Protein AF-A0A3A3A6F4-F1 (afdb_monomer_lite)

Secondary structure (DSSP, 8-state):
-TT-GGGGGTS-TT-HHHHHHHT-----S--S-TTTTTSS-TBTTB-HHHHHHHHHHHHHHT--SPP-HHHHHHHHHHHHHHHHHHHHTTT-HHHHHHHHHHHHHHHHH-TT-TT--HHHHHHHHHHHHHHHHHH--GGGSPTTSTHHHHHHHHHT--SHHHHHHHHHHHHHHHHHSTTHHHHHHHHHHHHHTSPP-SHHHHHHHHHHHHHH--

Foldseek 3Di:
DLLDCVCVVVQDPFDVVVLVVLVPPPPPPDDDCPVVPQPDDDALSDDPSLVNLLSLLLVLLQDPDQDDPRSVVVLVSSVVVLVVVCVVCVPPLLSLLSSLLSVLSSLLRPPPDPPDPSLVSNVVSLVVNLVSLQPDPLVPHDAPNSLRSLLSSLLLDPDPVSVCSSLVSLVVSCVVDPDPSVVSNVLSVVSNPPDDDPSVCSNSVSSNCSNNHD

Structure (mmCIF, N/CA/C/O backbone):
data_AF-A0A3A3A6F4-F1
#
_entry.id   AF-A0A3A3A6F4-F1
#
loop_
_atom_site.group_PDB
_atom_site.id
_atom_site.type_symbol
_atom_site.label_atom_id
_atom_site.label_alt_id
_atom_site.label_comp_id
_atom_site.label_asym_id
_atom_site.label_entity_id
_atom_site.label_seq_id
_atom_site.pdbx_PDB_ins_code
_atom_site.Cartn_x
_atom_site.Cartn_y
_atom_site.Cartn_z
_atom_site.occupancy
_atom_site.B_iso_or_equiv
_atom_site.auth_seq_id
_atom_site.auth_comp_id
_atom_site.auth_asym_id
_atom_site.auth_atom_id
_atom_site.pdbx_PDB_model_num
ATOM 1 N N . MET A 1 1 ? 5.647 -13.082 -0.794 1.00 56.38 1 MET A N 1
ATOM 2 C CA . MET A 1 1 ? 5.070 -11.859 -1.427 1.00 56.38 1 MET A CA 1
ATOM 3 C C . MET A 1 1 ? 5.207 -10.729 -0.411 1.00 56.38 1 MET A C 1
ATOM 5 O O . MET A 1 1 ? 5.280 -11.069 0.747 1.00 56.38 1 MET A O 1
ATOM 9 N N . LEU A 1 2 ? 5.278 -9.437 -0.742 1.00 57.66 2 LEU A N 1
ATOM 10 C CA . LEU A 1 2 ? 5.603 -8.388 0.258 1.00 57.66 2 LEU A CA 1
ATOM 11 C C . LEU A 1 2 ? 4.666 -8.319 1.495 1.00 57.66 2 LEU A C 1
ATOM 13 O O . LEU A 1 2 ? 5.057 -7.818 2.540 1.00 57.66 2 LEU A O 1
ATOM 17 N N . PHE A 1 3 ? 3.469 -8.908 1.426 1.00 61.03 3 PHE A N 1
ATOM 18 C CA . PHE A 1 3 ? 2.557 -9.081 2.570 1.00 61.03 3 PHE A CA 1
ATOM 19 C C . PHE A 1 3 ? 2.789 -10.362 3.392 1.00 61.03 3 PHE A C 1
ATOM 21 O O . PHE A 1 3 ? 2.049 -10.624 4.329 1.00 61.03 3 PHE A O 1
ATOM 28 N N . ASP A 1 4 ? 3.790 -11.161 3.035 1.00 68.06 4 ASP A N 1
ATOM 29 C CA . ASP A 1 4 ? 4.164 -12.405 3.701 1.00 68.06 4 ASP A CA 1
ATOM 30 C C . ASP A 1 4 ? 4.919 -12.093 5.004 1.00 68.06 4 ASP A C 1
ATOM 32 O O . ASP A 1 4 ? 5.958 -11.425 4.945 1.00 68.06 4 ASP A O 1
ATOM 36 N N . PRO A 1 5 ? 4.433 -12.568 6.164 1.00 67.00 5 PRO A N 1
ATOM 37 C CA . PRO A 1 5 ? 5.084 -12.345 7.454 1.00 67.00 5 PRO A CA 1
ATOM 38 C C . PRO A 1 5 ? 6.528 -12.860 7.526 1.00 67.00 5 PRO A C 1
ATOM 40 O O . PRO A 1 5 ? 7.312 -12.366 8.328 1.00 67.00 5 PRO A O 1
ATOM 43 N N . SER A 1 6 ? 6.931 -13.810 6.672 1.00 64.00 6 SER A N 1
ATOM 44 C CA . SER A 1 6 ? 8.325 -14.286 6.623 1.00 64.00 6 SER A CA 1
ATOM 45 C C . SER A 1 6 ? 9.339 -13.192 6.260 1.00 64.00 6 SER A C 1
ATOM 47 O O . SER A 1 6 ? 10.516 -13.310 6.598 1.00 64.00 6 SER A O 1
ATOM 49 N N . LEU A 1 7 ? 8.896 -12.101 5.624 1.00 61.16 7 LEU A N 1
ATOM 50 C CA . LEU A 1 7 ? 9.743 -10.946 5.318 1.00 61.16 7 LEU A CA 1
ATOM 51 C C . LEU A 1 7 ? 10.027 -10.068 6.544 1.00 61.16 7 LEU A C 1
ATOM 53 O O . LEU A 1 7 ? 10.949 -9.257 6.497 1.00 61.16 7 LEU A O 1
ATOM 57 N N . ASP A 1 8 ? 9.321 -10.269 7.660 1.00 63.28 8 ASP A N 1
ATOM 58 C CA . ASP A 1 8 ? 9.526 -9.492 8.891 1.00 63.28 8 ASP A CA 1
ATOM 59 C C . ASP A 1 8 ? 10.871 -9.774 9.556 1.00 63.28 8 ASP A C 1
ATOM 61 O O . ASP A 1 8 ? 11.331 -8.973 10.372 1.00 63.28 8 ASP A O 1
ATOM 65 N N . VAL A 1 9 ? 11.513 -10.881 9.173 1.00 60.12 9 VAL A N 1
ATOM 66 C CA . VAL A 1 9 ? 12.876 -11.251 9.570 1.00 60.12 9 VAL A CA 1
ATOM 67 C C . VAL A 1 9 ? 13.912 -10.296 8.964 1.00 60.12 9 VAL A C 1
ATOM 69 O O . VAL A 1 9 ? 14.969 -10.093 9.554 1.00 60.12 9 VAL A O 1
ATOM 72 N N . LEU A 1 10 ? 13.612 -9.680 7.812 1.00 53.03 10 LEU A N 1
ATOM 73 C CA . LEU A 1 10 ? 14.503 -8.715 7.151 1.00 53.03 10 LEU A CA 1
ATOM 74 C C . LEU A 1 10 ? 14.508 -7.354 7.863 1.00 53.03 10 LEU A C 1
ATOM 76 O O . LEU A 1 10 ? 15.515 -6.651 7.854 1.00 53.03 10 LEU A O 1
ATOM 80 N N . SER A 1 11 ? 13.393 -7.008 8.507 1.00 54.97 11 SER A N 1
ATOM 81 C CA . SER A 1 11 ? 13.233 -5.830 9.363 1.00 54.97 11 SER A CA 1
ATOM 82 C C . SER A 1 11 ? 13.536 -6.190 10.820 1.00 54.97 11 SER A C 1
ATOM 84 O O . SER A 1 11 ? 12.653 -6.636 11.563 1.00 54.97 11 SER A O 1
ATOM 86 N N . GLY A 1 12 ? 14.790 -6.030 11.244 1.00 51.38 12 GLY A N 1
ATOM 87 C CA . GLY A 1 12 ? 15.182 -6.222 12.642 1.00 51.38 12 GLY A CA 1
ATOM 88 C C . GLY A 1 12 ? 14.274 -5.412 13.573 1.00 51.38 12 GLY A C 1
ATOM 89 O O . GLY A 1 12 ? 14.167 -4.195 13.447 1.00 51.38 12 GLY A O 1
ATOM 90 N N . VAL A 1 13 ? 13.567 -6.109 14.462 1.00 46.69 13 VAL A N 1
ATOM 91 C CA . VAL A 1 13 ? 12.609 -5.536 15.415 1.00 46.69 13 VAL A CA 1
ATOM 92 C C . VAL A 1 13 ? 13.301 -4.441 16.240 1.00 46.69 13 VAL A C 1
ATOM 94 O O . VAL A 1 13 ? 14.187 -4.741 17.029 1.00 46.69 13 VAL A O 1
ATOM 97 N N . ASN A 1 14 ? 12.838 -3.197 16.095 1.00 49.62 14 ASN A N 1
ATOM 98 C CA . ASN A 1 14 ? 13.015 -2.103 17.058 1.00 49.62 14 ASN A CA 1
ATOM 99 C C . ASN A 1 14 ? 14.408 -1.486 17.237 1.00 49.62 14 ASN A C 1
ATOM 101 O O . ASN A 1 14 ? 14.780 -1.165 18.361 1.00 49.62 14 ASN A O 1
ATOM 105 N N . ASP A 1 15 ? 15.117 -1.170 16.158 1.00 55.69 15 ASP A N 1
ATOM 106 C CA . ASP A 1 15 ? 16.213 -0.203 16.262 1.00 55.69 15 ASP A CA 1
ATOM 107 C C . ASP A 1 15 ? 15.897 1.039 15.435 1.00 55.69 15 ASP A C 1
ATOM 109 O O . ASP A 1 15 ? 16.109 1.086 14.225 1.00 55.69 15 ASP A O 1
ATOM 113 N N . LEU A 1 16 ? 15.443 2.097 16.112 1.00 54.47 16 LEU A N 1
ATOM 114 C CA . LEU A 1 16 ? 15.381 3.452 15.550 1.00 54.47 16 LEU A CA 1
ATOM 115 C C . LEU A 1 16 ? 16.735 3.862 14.932 1.00 54.47 16 LEU A C 1
ATOM 117 O O . LEU A 1 16 ? 16.770 4.645 13.991 1.00 54.47 16 LEU A O 1
ATOM 121 N N . ALA A 1 17 ? 17.835 3.278 15.423 1.00 53.47 17 ALA A N 1
ATOM 122 C CA . ALA A 1 17 ? 19.183 3.400 14.875 1.00 53.47 17 ALA A CA 1
ATOM 123 C C . ALA A 1 17 ? 19.358 2.779 13.472 1.00 53.47 17 ALA A C 1
ATOM 125 O O . ALA A 1 17 ? 20.188 3.243 12.692 1.00 53.47 17 ALA A O 1
ATOM 126 N N . ASN A 1 18 ? 18.593 1.739 13.131 1.00 57.12 18 ASN A N 1
ATOM 127 C CA . ASN A 1 18 ? 18.568 1.166 11.784 1.00 57.12 18 ASN A CA 1
ATOM 128 C C . ASN A 1 18 ? 17.691 2.008 10.852 1.00 57.12 18 ASN A C 1
ATOM 130 O O . ASN A 1 18 ? 18.080 2.254 9.716 1.00 57.12 18 ASN A O 1
ATOM 134 N N . LEU A 1 19 ? 16.580 2.543 11.364 1.00 57.94 19 LEU A N 1
ATOM 135 C CA . LEU A 1 19 ? 15.725 3.472 10.626 1.00 57.94 19 LEU A CA 1
ATOM 136 C C . LEU A 1 19 ? 16.448 4.775 10.281 1.00 57.94 19 LEU A C 1
ATOM 138 O O . LEU A 1 19 ? 16.375 5.218 9.143 1.00 57.94 19 LEU A O 1
ATOM 142 N N . THR A 1 20 ? 17.202 5.370 11.210 1.00 57.22 20 THR A N 1
ATOM 143 C CA . THR A 1 20 ? 17.986 6.582 10.917 1.00 57.22 20 THR A CA 1
ATOM 144 C C . THR A 1 20 ? 19.022 6.359 9.829 1.00 57.22 20 THR A C 1
ATOM 146 O O . THR A 1 20 ? 19.213 7.250 9.001 1.00 57.22 20 THR A O 1
ATOM 149 N N . ARG A 1 21 ? 19.621 5.163 9.750 1.00 58.91 21 ARG A N 1
ATOM 150 C CA . ARG A 1 21 ? 20.488 4.789 8.624 1.00 58.91 21 ARG A CA 1
ATOM 151 C C . ARG A 1 21 ? 19.741 4.815 7.294 1.00 58.91 21 ARG A C 1
ATOM 153 O O . ARG A 1 21 ? 20.319 5.281 6.327 1.00 58.91 21 ARG A O 1
ATOM 160 N N . TYR A 1 22 ? 18.466 4.418 7.245 1.00 55.97 22 TYR A N 1
ATOM 161 C CA . TYR A 1 22 ? 17.669 4.416 6.005 1.00 55.97 22 TYR A CA 1
ATOM 162 C C . TYR A 1 22 ? 17.381 5.802 5.426 1.00 55.97 22 TYR A C 1
ATOM 164 O O . TYR A 1 22 ? 16.994 5.922 4.269 1.00 55.97 22 TYR A O 1
ATOM 172 N N . PHE A 1 23 ? 17.562 6.843 6.230 1.00 56.22 23 PHE A N 1
ATOM 173 C CA . PHE A 1 23 ? 17.406 8.232 5.816 1.00 56.22 23 PHE A CA 1
ATOM 174 C C . PHE A 1 23 ? 18.724 9.009 5.970 1.00 56.22 23 PHE A C 1
ATOM 176 O O . PHE A 1 23 ? 18.707 10.233 6.054 1.00 56.22 23 PHE A O 1
ATOM 183 N N . SER A 1 24 ? 19.867 8.315 6.051 1.00 54.69 24 SER A N 1
ATOM 184 C CA . SER A 1 24 ? 21.202 8.932 6.145 1.00 54.69 24 SER A CA 1
ATOM 185 C C . SER A 1 24 ? 21.844 9.199 4.781 1.00 54.69 24 SER A C 1
ATOM 187 O O . SER A 1 24 ? 22.787 9.980 4.710 1.00 54.69 24 SER A O 1
ATOM 189 N N . ASP A 1 25 ? 21.339 8.583 3.706 1.00 52.28 25 ASP A N 1
ATOM 190 C CA . ASP A 1 25 ? 21.906 8.704 2.354 1.00 52.28 25 ASP A CA 1
ATOM 191 C C . ASP A 1 25 ? 21.470 9.980 1.616 1.00 52.28 25 ASP A C 1
ATOM 193 O O . ASP A 1 25 ? 21.820 10.137 0.449 1.00 52.28 25 ASP A O 1
ATOM 197 N N . PHE A 1 26 ? 20.730 10.900 2.249 1.00 48.47 26 PHE A N 1
ATOM 198 C CA . PHE A 1 26 ? 20.505 12.223 1.660 1.00 48.47 26 PHE A CA 1
ATOM 199 C C . PHE A 1 26 ? 21.830 12.989 1.721 1.00 48.47 26 PHE A C 1
ATOM 201 O O . PHE A 1 26 ? 22.256 13.366 2.820 1.00 48.47 26 PHE A O 1
ATOM 208 N N . PRO A 1 27 ? 22.519 13.222 0.589 1.00 43.03 27 PRO A N 1
ATOM 209 C CA . PRO A 1 27 ? 23.710 14.046 0.613 1.00 43.03 27 PRO A CA 1
ATOM 210 C C . PRO A 1 27 ? 23.281 15.458 1.035 1.00 43.03 27 PRO A C 1
ATOM 212 O O . PRO A 1 27 ? 22.215 15.914 0.607 1.00 43.03 27 PRO A O 1
ATOM 215 N N . PRO A 1 28 ? 24.074 16.182 1.845 1.00 38.41 28 PRO A N 1
ATOM 216 C CA . PRO A 1 28 ? 23.868 17.619 1.985 1.00 38.41 28 PRO A CA 1
ATOM 217 C C . PRO A 1 28 ? 23.861 18.243 0.582 1.00 38.41 28 PRO A C 1
ATOM 219 O O . PRO A 1 28 ? 24.631 17.807 -0.270 1.00 38.41 28 PRO A O 1
ATOM 222 N N . GLU A 1 29 ? 22.991 19.234 0.355 1.00 42.50 29 GLU A N 1
ATOM 223 C CA . GLU A 1 29 ? 22.605 19.857 -0.934 1.00 42.50 29 GLU A CA 1
ATOM 224 C C . GLU A 1 29 ? 23.745 20.355 -1.852 1.00 42.50 29 GLU A C 1
ATOM 226 O O . GLU A 1 29 ? 23.508 20.950 -2.901 1.00 42.50 29 GLU A O 1
ATOM 231 N N . SER A 1 30 ? 25.002 20.117 -1.507 1.00 46.44 30 SER A N 1
ATOM 232 C CA . SER A 1 30 ? 26.159 20.447 -2.314 1.00 46.44 30 SER A CA 1
ATOM 233 C C . SER A 1 30 ? 26.699 19.245 -3.089 1.00 46.44 30 SER A C 1
ATOM 235 O O . SER A 1 30 ? 27.027 18.205 -2.516 1.00 46.44 30 SER A O 1
ATOM 237 N N . THR A 1 31 ? 27.023 19.530 -4.352 1.00 41.31 31 THR A N 1
ATOM 238 C CA . THR A 1 31 ? 28.037 18.886 -5.210 1.00 41.31 31 THR A CA 1
ATOM 239 C C . THR A 1 31 ? 27.570 17.702 -6.059 1.00 41.31 31 THR A C 1
ATOM 241 O O . THR A 1 31 ? 27.380 16.603 -5.561 1.00 41.31 31 THR A O 1
ATOM 244 N N . GLU A 1 32 ? 27.404 17.968 -7.365 1.00 42.69 32 GLU A N 1
ATOM 245 C CA . GLU A 1 32 ? 27.919 17.296 -8.589 1.00 42.69 32 GLU A CA 1
ATOM 246 C C . GLU A 1 32 ? 28.131 15.760 -8.669 1.00 42.69 32 GLU A C 1
ATOM 248 O O . GLU A 1 32 ? 28.403 15.238 -9.747 1.00 42.69 32 GLU A O 1
ATOM 253 N N . GLN A 1 33 ? 27.932 14.988 -7.605 1.00 41.47 33 GLN A N 1
ATOM 254 C CA . GLN A 1 33 ? 28.122 13.534 -7.529 1.00 41.47 33 GLN A CA 1
ATOM 255 C C . GLN A 1 33 ? 26.808 12.747 -7.635 1.00 41.47 33 GLN A C 1
ATOM 257 O O . GLN A 1 33 ? 26.816 11.516 -7.575 1.00 41.47 33 GLN A O 1
ATOM 262 N N . LYS A 1 34 ? 25.686 13.441 -7.882 1.00 43.12 34 LYS A N 1
ATOM 263 C CA . LYS A 1 34 ? 24.344 12.862 -8.086 1.00 43.12 34 LYS A CA 1
ATOM 264 C C . LYS A 1 34 ? 24.329 11.739 -9.136 1.00 43.12 34 LYS A C 1
ATOM 266 O O . LYS A 1 34 ? 23.556 10.802 -9.003 1.00 43.12 34 LYS A O 1
ATOM 271 N N . TRP A 1 35 ? 25.217 11.792 -10.131 1.00 37.75 35 TRP A N 1
ATOM 272 C CA . TRP A 1 35 ? 25.291 10.813 -11.224 1.00 37.75 35 TRP A CA 1
ATOM 273 C C . TRP A 1 35 ? 26.162 9.581 -10.933 1.00 37.75 35 TRP A C 1
ATOM 275 O O . TRP A 1 35 ? 25.942 8.535 -11.537 1.00 37.75 35 TRP A O 1
ATOM 285 N N . LEU A 1 36 ? 27.128 9.660 -10.009 1.00 34.53 36 LEU A N 1
ATOM 286 C CA . LEU A 1 36 ? 28.019 8.529 -9.699 1.00 34.53 36 LEU A CA 1
ATOM 287 C C . LEU A 1 36 ? 27.376 7.529 -8.720 1.00 34.53 36 LEU A C 1
ATOM 289 O O . LEU A 1 36 ? 27.671 6.337 -8.790 1.00 34.53 36 LEU A O 1
ATOM 293 N N . SER A 1 37 ? 26.444 7.984 -7.875 1.00 42.62 37 SER A N 1
ATOM 294 C CA . SER A 1 37 ? 25.729 7.132 -6.905 1.00 42.62 37 SER A CA 1
ATOM 295 C C . SER A 1 37 ? 24.462 6.452 -7.448 1.00 42.62 37 SER A C 1
ATOM 297 O O . SER A 1 37 ? 23.886 5.620 -6.754 1.00 42.62 37 SER A O 1
ATOM 299 N N . MET A 1 38 ? 24.024 6.748 -8.679 1.00 39.44 38 MET A N 1
ATOM 300 C CA . MET A 1 38 ? 22.801 6.158 -9.261 1.00 39.44 38 MET A CA 1
ATOM 301 C C . MET A 1 38 ? 22.990 4.739 -9.839 1.00 39.44 38 MET A C 1
ATOM 303 O O . MET A 1 38 ? 22.016 4.128 -10.264 1.00 39.44 38 MET A O 1
ATOM 307 N N . SER A 1 39 ? 24.211 4.183 -9.871 1.00 35.97 39 SER A N 1
ATOM 308 C CA . SER A 1 39 ? 24.513 3.006 -10.713 1.00 35.97 39 SER A CA 1
ATOM 309 C C . SER A 1 39 ? 24.471 1.614 -10.056 1.00 35.97 39 SER A C 1
ATOM 311 O O . SER A 1 39 ? 24.824 0.641 -10.718 1.00 35.97 39 SER A O 1
ATOM 313 N N . THR A 1 40 ? 24.038 1.442 -8.802 1.00 41.31 40 THR A N 1
ATOM 314 C CA . THR A 1 40 ? 24.203 0.133 -8.116 1.00 41.31 40 THR A CA 1
ATOM 315 C C . THR A 1 40 ? 22.977 -0.425 -7.398 1.00 41.31 40 THR A C 1
ATOM 317 O O . THR A 1 40 ? 23.123 -1.291 -6.535 1.00 41.31 40 THR A O 1
ATOM 320 N N . GLN A 1 41 ? 21.756 0.001 -7.736 1.00 47.53 41 GLN A N 1
ATOM 321 C CA . GLN A 1 41 ? 20.583 -0.396 -6.949 1.00 47.53 41 GLN A CA 1
ATOM 322 C C . GLN A 1 41 ? 19.532 -1.185 -7.759 1.00 47.53 41 GLN A C 1
ATOM 324 O O . GLN A 1 41 ? 18.894 -0.636 -8.655 1.00 47.53 41 GLN A O 1
ATOM 329 N N . PRO A 1 42 ? 19.338 -2.491 -7.469 1.00 45.25 42 PRO A N 1
ATOM 330 C CA . PRO A 1 42 ? 18.609 -3.414 -8.350 1.00 45.25 42 PRO A CA 1
ATOM 331 C C . PRO A 1 42 ? 17.070 -3.360 -8.245 1.00 45.25 42 PRO A C 1
ATOM 333 O O . PRO A 1 42 ? 16.382 -4.027 -9.022 1.00 45.25 42 PRO A O 1
ATOM 336 N N . VAL A 1 43 ? 16.507 -2.592 -7.306 1.00 48.28 43 VAL A N 1
ATOM 337 C CA . VAL A 1 43 ? 15.055 -2.478 -7.079 1.00 48.28 43 VAL A CA 1
ATOM 338 C C . VAL A 1 43 ? 14.620 -1.049 -7.393 1.00 48.28 43 VAL A C 1
ATOM 340 O O . VAL A 1 43 ? 14.955 -0.150 -6.637 1.00 48.28 43 VAL A O 1
ATOM 343 N N . LEU A 1 44 ? 13.888 -0.832 -8.495 1.00 53.94 44 LEU A N 1
ATOM 344 C CA . LEU A 1 44 ? 13.376 0.489 -8.935 1.00 53.94 44 LEU A CA 1
ATOM 345 C C . LEU A 1 44 ? 14.436 1.593 -9.118 1.00 53.94 44 LEU A C 1
ATOM 347 O O . LEU A 1 44 ? 14.090 2.769 -9.029 1.00 53.94 44 LEU A O 1
ATOM 351 N N . GLU A 1 45 ? 15.717 1.246 -9.291 1.00 55.78 45 GLU A N 1
ATOM 352 C CA . GLU A 1 45 ? 16.808 2.236 -9.188 1.00 55.78 45 GLU A CA 1
ATOM 353 C C . GLU A 1 45 ? 16.699 3.045 -7.871 1.00 55.78 45 GLU A C 1
ATOM 355 O O . GLU A 1 45 ? 16.912 4.260 -7.821 1.00 55.78 45 GLU A O 1
ATOM 360 N N . ALA A 1 46 ? 16.232 2.378 -6.810 1.00 59.53 46 ALA A N 1
ATOM 361 C CA . ALA A 1 46 ? 15.953 2.926 -5.491 1.00 59.53 46 ALA A CA 1
ATOM 362 C C . ALA A 1 46 ? 16.818 2.233 -4.440 1.00 59.53 46 ALA A C 1
ATOM 364 O O . ALA A 1 46 ? 17.170 1.056 -4.573 1.00 59.53 46 ALA A O 1
ATOM 365 N N . SER A 1 47 ? 17.116 2.952 -3.361 1.00 65.12 47 SER A N 1
ATOM 366 C CA . SER A 1 47 ? 18.023 2.458 -2.334 1.00 65.12 47 SER A CA 1
ATOM 367 C C . SER A 1 47 ? 17.521 1.208 -1.649 1.00 65.12 47 SER A C 1
ATOM 369 O O . SER A 1 47 ? 16.326 0.995 -1.464 1.00 65.12 47 SER A O 1
ATOM 371 N N . TYR A 1 48 ? 18.459 0.354 -1.234 1.00 68.56 48 TYR A N 1
ATOM 372 C CA . TYR A 1 48 ? 18.136 -0.765 -0.351 1.00 68.56 48 TYR A CA 1
ATOM 373 C C . TYR A 1 48 ? 17.375 -0.271 0.894 1.00 68.56 48 TYR A C 1
ATOM 375 O O . TYR A 1 48 ? 16.471 -0.937 1.384 1.00 68.56 48 TYR A O 1
ATOM 383 N N . GLN A 1 49 ? 17.665 0.957 1.327 1.00 70.94 49 GLN A N 1
ATOM 384 C CA . GLN A 1 49 ? 16.951 1.675 2.377 1.00 70.94 49 GLN A CA 1
ATOM 385 C C . GLN A 1 49 ? 15.468 1.909 2.043 1.00 70.94 49 GLN A C 1
ATOM 387 O O . GLN A 1 49 ? 14.613 1.682 2.894 1.00 70.94 49 GLN A O 1
ATOM 392 N N . PHE A 1 50 ? 15.140 2.268 0.797 1.00 74.56 50 PHE A N 1
ATOM 393 C CA . PHE A 1 50 ? 13.755 2.371 0.328 1.00 74.56 50 PHE A CA 1
ATOM 394 C C . PHE A 1 50 ? 12.993 1.053 0.488 1.00 74.56 50 PHE A C 1
ATOM 396 O O . PHE A 1 50 ? 11.881 1.026 1.011 1.00 74.56 50 PHE A O 1
ATOM 403 N N . PHE A 1 51 ? 13.616 -0.063 0.099 1.00 75.88 51 PHE A N 1
ATOM 404 C CA . PHE A 1 51 ? 13.025 -1.390 0.272 1.00 75.88 51 PHE A CA 1
ATOM 405 C C . PHE A 1 51 ? 12.788 -1.739 1.751 1.00 75.88 51 PHE A C 1
ATOM 407 O O . PHE A 1 51 ? 11.740 -2.293 2.088 1.00 75.88 51 PHE A O 1
ATOM 414 N N . LEU A 1 52 ? 13.725 -1.392 2.637 1.00 76.56 52 LEU A N 1
ATOM 415 C CA . LEU A 1 52 ? 13.586 -1.641 4.074 1.00 76.56 52 LEU A CA 1
ATOM 416 C C . LEU A 1 52 ? 12.448 -0.826 4.690 1.00 76.56 52 LEU A C 1
ATOM 418 O O . LEU A 1 52 ? 11.677 -1.368 5.475 1.00 76.56 52 LEU A O 1
ATOM 422 N N . VAL A 1 53 ? 12.258 0.422 4.261 1.00 81.38 53 VAL A N 1
ATOM 423 C CA . VAL A 1 53 ? 11.118 1.229 4.715 1.00 81.38 53 VAL A CA 1
ATOM 424 C C . VAL A 1 53 ? 9.789 0.644 4.243 1.00 81.38 53 VAL A C 1
ATOM 426 O O . VAL A 1 53 ? 8.847 0.573 5.028 1.00 81.38 53 VAL A O 1
ATOM 429 N N . VAL A 1 54 ? 9.702 0.14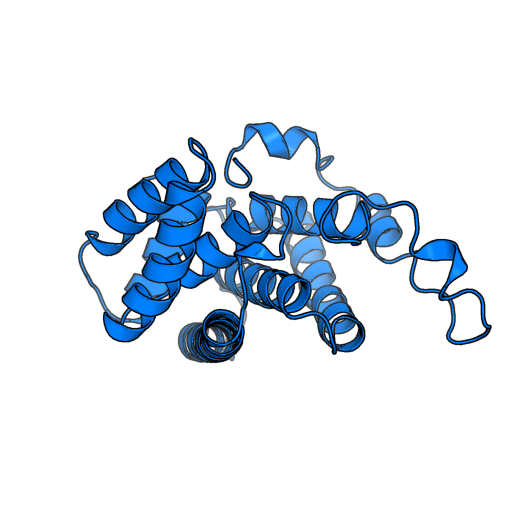9 3.004 1.00 83.81 54 VAL A N 1
ATOM 430 C CA . VAL A 1 54 ? 8.504 -0.570 2.533 1.00 83.81 54 VAL A CA 1
ATOM 431 C C . VAL A 1 54 ? 8.218 -1.793 3.412 1.00 83.81 54 VAL A C 1
ATOM 433 O O . VAL A 1 54 ? 7.059 -2.042 3.760 1.00 83.81 54 VAL A O 1
ATOM 436 N N . ALA A 1 55 ? 9.252 -2.543 3.801 1.00 82.25 55 ALA A N 1
ATOM 437 C CA . ALA A 1 55 ? 9.111 -3.685 4.700 1.00 82.25 55 ALA A CA 1
ATOM 438 C C . ALA A 1 55 ? 8.623 -3.258 6.097 1.00 82.25 55 ALA A C 1
ATOM 440 O O . ALA A 1 55 ? 7.639 -3.817 6.584 1.00 82.25 55 ALA A O 1
ATOM 441 N N . ASP A 1 56 ? 9.227 -2.228 6.696 1.00 83.56 56 ASP A N 1
ATOM 442 C CA . ASP A 1 56 ? 8.855 -1.710 8.020 1.00 83.56 56 ASP A CA 1
ATOM 443 C C . ASP A 1 56 ? 7.427 -1.155 8.054 1.00 83.56 56 ASP A C 1
ATOM 445 O O . ASP A 1 56 ? 6.659 -1.466 8.967 1.00 83.56 56 ASP A O 1
ATOM 449 N N . VAL A 1 57 ? 7.032 -0.388 7.033 1.00 88.62 57 VAL A N 1
ATOM 450 C CA . VAL A 1 57 ? 5.659 0.118 6.892 1.00 88.62 57 VAL A CA 1
ATOM 451 C C . VAL A 1 57 ? 4.677 -1.042 6.764 1.00 88.62 57 VAL A C 1
ATOM 453 O O . VAL A 1 57 ? 3.640 -1.049 7.427 1.00 88.62 57 VAL A O 1
ATOM 456 N N . THR A 1 58 ? 5.002 -2.051 5.949 1.00 88.19 58 THR A N 1
ATOM 457 C CA . THR A 1 58 ? 4.129 -3.220 5.787 1.00 88.19 58 THR A CA 1
ATOM 458 C C . THR A 1 58 ? 3.986 -3.980 7.103 1.00 88.19 58 THR A C 1
ATOM 460 O O . THR A 1 58 ? 2.876 -4.358 7.466 1.00 88.19 58 THR A O 1
ATOM 463 N N . LYS A 1 59 ? 5.083 -4.171 7.842 1.00 86.19 59 LYS A N 1
ATOM 464 C CA . LYS A 1 59 ? 5.095 -4.846 9.143 1.00 86.19 59 LYS A CA 1
ATOM 465 C C . LYS A 1 59 ? 4.258 -4.108 10.181 1.00 86.19 59 LYS A C 1
ATOM 467 O O . LYS A 1 59 ? 3.423 -4.732 10.832 1.00 86.19 59 LYS A O 1
ATOM 472 N N . LEU A 1 60 ? 4.424 -2.790 10.299 1.00 86.81 60 LEU A N 1
ATOM 473 C CA . LEU A 1 60 ? 3.580 -1.964 11.165 1.00 86.81 60 LEU A CA 1
ATOM 474 C C . LEU A 1 60 ? 2.107 -2.062 10.773 1.00 86.81 60 LEU A C 1
ATOM 476 O O . LEU A 1 60 ? 1.253 -2.218 11.641 1.00 86.81 60 LEU A O 1
ATOM 480 N N . ALA A 1 61 ? 1.806 -2.047 9.474 1.00 88.44 61 ALA A N 1
ATOM 481 C CA . ALA A 1 61 ? 0.442 -2.177 8.985 1.00 88.44 61 ALA A CA 1
ATOM 482 C C . ALA A 1 61 ? -0.202 -3.529 9.323 1.00 88.44 61 ALA A C 1
ATOM 484 O O . ALA A 1 61 ? -1.426 -3.599 9.386 1.00 88.44 61 ALA A O 1
ATOM 485 N N . ARG A 1 62 ? 0.563 -4.596 9.597 1.00 87.44 62 ARG A N 1
ATOM 486 C CA . ARG A 1 62 ? 0.003 -5.880 10.068 1.00 87.44 62 ARG A CA 1
ATOM 487 C C . ARG A 1 62 ? -0.397 -5.871 11.542 1.00 87.44 62 ARG A C 1
ATOM 489 O O . ARG A 1 62 ? -1.091 -6.784 11.981 1.00 87.44 62 ARG A O 1
ATOM 496 N N . ILE A 1 63 ? 0.018 -4.872 12.322 1.00 85.56 63 ILE A N 1
ATOM 497 C CA . ILE A 1 63 ? -0.330 -4.806 13.740 1.00 85.56 63 ILE A CA 1
ATOM 498 C C . ILE A 1 63 ? -1.830 -4.499 13.864 1.00 85.56 63 ILE A C 1
ATOM 500 O O . ILE A 1 63 ? -2.302 -3.434 13.471 1.00 85.56 63 ILE A O 1
ATOM 504 N N . ALA A 1 64 ? -2.581 -5.463 14.399 1.00 81.88 64 ALA A N 1
ATOM 505 C CA . ALA A 1 64 ? -4.019 -5.339 14.652 1.00 81.88 64 ALA A CA 1
ATOM 506 C C . ALA A 1 64 ? -4.341 -4.858 16.081 1.00 81.88 64 ALA A C 1
ATOM 508 O O . ALA A 1 64 ? -5.453 -4.412 16.356 1.00 81.88 64 ALA A O 1
ATOM 509 N N . ARG A 1 65 ? -3.372 -4.959 17.002 1.00 83.69 65 ARG A N 1
ATOM 510 C CA . ARG A 1 65 ? -3.490 -4.470 18.385 1.00 83.69 65 ARG A CA 1
ATOM 511 C C . ARG A 1 65 ? -3.108 -2.986 18.487 1.00 83.69 65 ARG A C 1
ATOM 513 O O . ARG A 1 65 ? -2.392 -2.495 17.618 1.00 83.69 65 ARG A O 1
ATOM 520 N N . PRO A 1 66 ? -3.488 -2.286 19.570 1.00 82.25 66 PRO A N 1
ATOM 521 C CA . PRO A 1 66 ? -2.934 -0.969 19.859 1.00 82.25 66 PRO A CA 1
ATOM 522 C C . PRO A 1 66 ? -1.399 -0.987 19.849 1.00 82.25 66 PRO A C 1
ATOM 524 O O . PRO A 1 66 ? -0.771 -1.944 20.331 1.00 82.25 66 PRO A O 1
ATOM 527 N N . LEU A 1 67 ? -0.810 0.064 19.275 1.00 84.00 67 LEU A N 1
ATOM 528 C CA . LEU A 1 67 ? 0.638 0.219 19.208 1.00 84.00 67 LEU A CA 1
ATOM 529 C C . LEU A 1 67 ? 1.228 0.410 20.607 1.00 84.00 67 LEU A C 1
ATOM 531 O O . LEU A 1 67 ? 0.673 1.122 21.443 1.00 84.00 67 LEU A O 1
ATOM 535 N N . ASN A 1 68 ? 2.386 -0.200 20.847 1.00 85.31 68 ASN A N 1
ATOM 536 C CA . ASN A 1 68 ? 3.201 0.124 22.014 1.00 85.31 68 ASN A CA 1
ATOM 537 C C . ASN A 1 68 ? 3.984 1.433 21.787 1.00 85.31 68 ASN A C 1
ATOM 539 O O . ASN A 1 68 ? 3.963 2.028 20.705 1.00 85.31 68 ASN A O 1
ATOM 543 N N . GLU A 1 69 ? 4.693 1.898 22.815 1.00 82.44 69 GLU A N 1
ATOM 544 C CA . GLU A 1 69 ? 5.435 3.159 22.745 1.00 82.44 69 GLU A CA 1
ATOM 545 C C . GLU A 1 69 ? 6.531 3.138 21.664 1.00 82.44 69 GLU A C 1
ATOM 547 O O . GLU A 1 69 ? 6.694 4.112 20.928 1.00 82.44 69 GLU A O 1
ATOM 552 N N . SER A 1 70 ? 7.253 2.021 21.515 1.00 82.56 70 SER A N 1
ATOM 553 C CA . SER A 1 70 ? 8.289 1.897 20.482 1.00 82.56 70 SER A CA 1
ATOM 554 C C . SER A 1 70 ? 7.709 1.919 19.067 1.00 82.56 70 SER A C 1
ATOM 556 O O . SER A 1 70 ? 8.243 2.606 18.203 1.00 82.56 70 SER A O 1
ATOM 558 N N . GLU A 1 71 ? 6.587 1.238 18.836 1.00 85.56 71 GLU A N 1
ATOM 559 C CA . GLU A 1 71 ? 5.890 1.206 17.547 1.00 85.56 71 GLU A CA 1
ATOM 560 C C . GLU A 1 71 ? 5.308 2.578 17.198 1.00 85.56 71 GLU A C 1
ATOM 562 O O . GLU A 1 71 ? 5.419 3.019 16.058 1.00 85.56 71 GLU A O 1
ATOM 567 N N . THR A 1 72 ? 4.765 3.289 18.189 1.00 84.06 72 THR A N 1
ATOM 568 C CA . THR A 1 72 ? 4.277 4.665 18.027 1.00 84.06 72 THR A CA 1
ATOM 569 C C . THR A 1 72 ? 5.407 5.611 17.613 1.00 84.06 72 THR A C 1
ATOM 571 O O . THR A 1 72 ? 5.241 6.415 16.696 1.00 84.06 72 THR A O 1
ATOM 574 N N . ARG A 1 73 ? 6.594 5.498 18.226 1.00 82.94 73 ARG A N 1
ATOM 575 C CA . ARG A 1 73 ? 7.769 6.290 17.815 1.00 82.94 73 ARG A CA 1
ATOM 576 C C . ARG A 1 73 ? 8.187 5.973 16.380 1.00 82.94 73 ARG A C 1
ATOM 578 O O . ARG A 1 73 ? 8.498 6.896 15.628 1.00 82.94 73 ARG A O 1
ATOM 585 N N . THR A 1 74 ? 8.161 4.699 15.990 1.00 83.31 74 THR A N 1
ATOM 586 C CA . THR A 1 74 ? 8.447 4.280 14.612 1.00 83.31 74 THR A CA 1
ATOM 587 C C . THR A 1 74 ? 7.427 4.844 13.627 1.00 83.31 74 THR A C 1
ATOM 589 O O . THR A 1 74 ? 7.826 5.380 12.597 1.00 83.31 74 THR A O 1
ATOM 592 N N . LEU A 1 75 ? 6.132 4.793 13.949 1.00 85.31 75 LEU A N 1
ATOM 593 C CA . LEU A 1 75 ? 5.061 5.376 13.138 1.00 85.31 75 LEU A CA 1
ATOM 594 C C . LEU A 1 75 ? 5.303 6.873 12.892 1.00 85.31 75 LEU A C 1
ATOM 596 O O . LEU A 1 75 ? 5.363 7.295 11.739 1.00 85.31 75 LEU A O 1
ATOM 600 N N . ILE A 1 76 ? 5.529 7.652 13.956 1.00 83.31 76 ILE A N 1
ATOM 601 C CA . ILE A 1 76 ? 5.797 9.099 13.865 1.00 83.31 76 ILE A CA 1
ATOM 602 C C . ILE A 1 76 ? 7.045 9.368 13.014 1.00 83.31 76 ILE A C 1
ATOM 604 O O . ILE A 1 76 ? 7.067 10.277 12.179 1.00 83.31 76 ILE A O 1
ATOM 608 N N . TYR A 1 77 ? 8.099 8.572 13.210 1.00 83.12 77 TYR A N 1
ATOM 609 C CA . TYR A 1 77 ? 9.332 8.703 12.445 1.00 83.12 77 TYR A CA 1
ATOM 610 C C . TYR A 1 77 ? 9.112 8.422 10.952 1.00 83.12 77 TYR A C 1
ATOM 612 O O . TYR A 1 77 ? 9.564 9.199 10.110 1.00 83.12 77 TYR A O 1
ATOM 620 N N . LEU A 1 78 ? 8.389 7.354 10.612 1.00 85.06 78 LEU A N 1
ATOM 621 C CA . LEU A 1 78 ? 8.075 7.002 9.228 1.00 85.06 78 LEU A CA 1
ATOM 622 C C . LEU A 1 78 ? 7.193 8.060 8.566 1.00 85.06 78 LEU A C 1
ATOM 624 O O . LEU A 1 78 ? 7.520 8.506 7.471 1.00 85.06 78 LEU A O 1
ATOM 628 N N . GLN A 1 79 ? 6.141 8.531 9.239 1.00 83.75 79 GLN A N 1
ATOM 629 C CA . GLN A 1 79 ? 5.276 9.597 8.724 1.00 83.75 79 GLN A CA 1
ATOM 630 C C . GLN A 1 79 ? 6.071 10.862 8.386 1.00 83.75 79 GLN A C 1
ATOM 632 O O . GLN A 1 79 ? 5.910 11.426 7.306 1.00 83.75 79 GLN A O 1
ATOM 637 N N . LYS A 1 80 ? 6.982 11.278 9.275 1.00 80.12 80 LYS A N 1
ATOM 638 C CA . LYS A 1 80 ? 7.809 12.471 9.063 1.00 80.12 80 LYS A CA 1
ATOM 639 C C . LYS A 1 80 ? 8.775 12.324 7.885 1.00 80.12 80 LYS A C 1
ATOM 641 O O . LYS A 1 80 ? 8.996 13.292 7.163 1.00 80.12 80 LYS A O 1
ATOM 646 N N . ASN A 1 81 ? 9.390 11.155 7.714 1.00 78.12 81 ASN A N 1
ATOM 647 C CA . ASN A 1 81 ? 10.437 10.974 6.707 1.00 78.12 81 ASN A CA 1
ATOM 648 C C . ASN A 1 81 ? 9.904 10.521 5.340 1.00 78.12 81 ASN A C 1
ATOM 650 O O . ASN A 1 81 ? 10.516 10.853 4.331 1.00 78.12 81 ASN A O 1
ATOM 654 N N . ILE A 1 82 ? 8.746 9.855 5.269 1.00 82.50 82 ILE A N 1
ATOM 655 C CA . ILE A 1 82 ? 8.092 9.535 3.988 1.00 82.50 82 ILE A CA 1
ATOM 656 C C . ILE A 1 82 ? 7.703 10.816 3.238 1.00 82.50 82 ILE A C 1
ATOM 658 O O . ILE A 1 82 ? 7.843 10.860 2.019 1.00 82.50 82 ILE A O 1
ATOM 662 N N . LEU A 1 83 ? 7.299 11.877 3.949 1.00 73.31 83 LEU A N 1
ATOM 663 C CA . LEU A 1 83 ? 7.032 13.187 3.338 1.00 73.31 83 LEU A CA 1
ATOM 664 C C . LEU A 1 83 ? 8.273 13.778 2.648 1.00 73.31 83 LEU A C 1
ATOM 666 O O . LEU A 1 83 ? 8.149 14.392 1.598 1.00 73.31 83 LEU A O 1
ATOM 670 N N . ARG A 1 84 ? 9.479 13.533 3.177 1.00 71.69 84 ARG A N 1
ATOM 671 C CA . ARG A 1 84 ? 10.731 13.972 2.532 1.00 71.69 84 ARG A CA 1
ATOM 672 C C . ARG A 1 84 ? 11.001 13.222 1.227 1.00 71.69 84 ARG A C 1
ATOM 674 O O . ARG A 1 84 ? 11.543 13.788 0.288 1.00 71.69 84 ARG A O 1
ATOM 681 N N . TRP A 1 85 ? 10.598 11.954 1.140 1.00 69.25 85 TRP A N 1
ATOM 682 C CA . TRP A 1 85 ? 10.676 11.205 -0.117 1.00 69.25 85 TRP A CA 1
ATOM 683 C C . TRP A 1 85 ? 9.650 11.659 -1.149 1.00 69.25 85 TRP A C 1
ATOM 685 O O . TRP A 1 85 ? 9.901 11.499 -2.337 1.00 69.25 85 TRP A O 1
ATOM 695 N N . GLU A 1 86 ? 8.522 12.240 -0.749 1.00 70.31 86 GLU A N 1
ATOM 696 C CA . GLU A 1 86 ? 7.568 12.835 -1.693 1.00 70.31 86 GLU A CA 1
ATOM 697 C C . GLU A 1 86 ? 8.215 13.980 -2.492 1.00 70.31 86 GLU A C 1
ATOM 699 O O . GLU A 1 86 ? 8.043 14.060 -3.707 1.00 70.31 86 GLU A O 1
ATOM 704 N N . GLU A 1 87 ? 9.041 14.796 -1.833 1.00 68.06 87 GLU A N 1
ATOM 705 C CA . GLU A 1 87 ? 9.791 15.897 -2.452 1.00 68.06 87 GLU A CA 1
ATOM 706 C C . GLU A 1 87 ? 10.898 15.379 -3.393 1.00 68.06 87 GLU A C 1
ATOM 708 O O . GLU A 1 87 ? 11.021 15.844 -4.527 1.00 68.06 87 GLU A O 1
ATOM 713 N N . ASP A 1 88 ? 11.636 14.345 -2.977 1.00 65.06 88 ASP A N 1
ATOM 714 C CA . ASP A 1 88 ? 12.739 13.760 -3.756 1.00 65.06 88 ASP A CA 1
ATOM 715 C C . ASP A 1 88 ? 12.290 12.858 -4.919 1.00 65.06 88 ASP A C 1
ATOM 717 O O . ASP A 1 88 ? 13.020 12.674 -5.897 1.00 65.06 88 ASP A O 1
ATOM 721 N N . THR A 1 89 ? 11.089 12.279 -4.839 1.00 63.47 89 THR A N 1
ATOM 722 C CA . THR A 1 89 ? 10.528 11.399 -5.883 1.00 63.47 89 THR A CA 1
ATOM 723 C C . THR A 1 89 ? 9.772 12.159 -6.971 1.00 63.47 89 THR A C 1
ATOM 725 O O . THR A 1 89 ? 9.198 11.529 -7.865 1.00 63.47 89 THR A O 1
ATOM 728 N N . CYS A 1 90 ? 9.807 13.498 -6.937 1.00 59.50 90 CYS A N 1
ATOM 729 C CA . CYS A 1 90 ? 9.211 14.402 -7.918 1.00 59.50 90 CYS A CA 1
ATOM 730 C C . CYS A 1 90 ? 9.847 14.200 -9.311 1.00 59.50 90 CYS A C 1
ATOM 732 O O . CYS A 1 90 ? 10.773 14.896 -9.719 1.00 59.50 90 CYS A O 1
ATOM 734 N N . GLY A 1 91 ? 9.392 13.170 -10.029 1.00 66.50 91 GLY A N 1
ATOM 735 C CA . GLY A 1 91 ? 9.911 12.776 -11.341 1.00 66.50 91 GLY A CA 1
ATOM 736 C C . GLY A 1 91 ? 9.850 11.275 -11.640 1.00 66.50 91 GLY A C 1
ATOM 737 O O . GLY A 1 91 ? 9.917 10.908 -12.810 1.00 66.50 91 GLY A O 1
ATOM 738 N N . ASP A 1 92 ? 9.674 10.411 -10.630 1.00 79.44 92 ASP A N 1
ATOM 739 C CA . ASP A 1 92 ? 9.541 8.958 -10.811 1.00 79.44 92 ASP A CA 1
ATOM 740 C C . ASP A 1 92 ? 8.129 8.478 -10.415 1.00 79.44 92 ASP A C 1
ATOM 742 O O . ASP A 1 92 ? 7.826 8.309 -9.227 1.00 79.44 92 ASP A O 1
ATOM 746 N N . PRO A 1 93 ? 7.254 8.214 -11.405 1.00 83.56 93 PRO A N 1
ATOM 747 C CA . PRO A 1 93 ? 5.902 7.710 -11.174 1.00 83.56 93 PRO A CA 1
ATOM 748 C C . PRO A 1 93 ? 5.851 6.412 -10.356 1.00 83.56 93 PRO A C 1
ATOM 750 O O . PRO A 1 93 ? 4.929 6.209 -9.568 1.00 83.56 93 PRO A O 1
ATOM 753 N N . GLY A 1 94 ? 6.831 5.520 -10.526 1.00 82.75 94 GLY A N 1
ATOM 754 C CA . GLY A 1 94 ? 6.891 4.254 -9.805 1.00 82.75 94 GLY A CA 1
ATOM 755 C C . GLY A 1 94 ? 7.190 4.466 -8.325 1.00 82.75 94 GLY A C 1
ATOM 756 O O . GLY A 1 94 ? 6.474 3.931 -7.479 1.00 82.75 94 GLY A O 1
ATOM 757 N N . LYS A 1 95 ? 8.197 5.284 -8.002 1.00 81.00 95 LYS A N 1
ATOM 758 C CA . LYS A 1 95 ? 8.542 5.614 -6.607 1.00 81.00 95 LYS A CA 1
ATOM 759 C C . LYS A 1 95 ? 7.408 6.364 -5.909 1.00 81.00 95 LYS A C 1
ATOM 761 O O . LYS A 1 95 ? 7.085 6.034 -4.768 1.00 81.00 95 LYS A O 1
ATOM 766 N N . MET A 1 96 ? 6.739 7.282 -6.608 1.00 87.00 96 MET A N 1
ATOM 767 C CA . MET A 1 96 ? 5.581 7.993 -6.063 1.00 87.00 96 MET A CA 1
ATOM 768 C C . MET A 1 96 ? 4.439 7.035 -5.682 1.00 87.00 96 MET A C 1
ATOM 770 O O . MET A 1 96 ? 3.871 7.154 -4.601 1.00 87.00 96 MET A O 1
ATOM 774 N N . LEU A 1 97 ? 4.145 6.013 -6.497 1.00 90.38 97 LEU A N 1
ATOM 775 C CA . LEU A 1 97 ? 3.128 5.008 -6.148 1.00 90.38 97 LEU A CA 1
ATOM 776 C C . LEU A 1 97 ? 3.445 4.259 -4.850 1.00 90.38 97 LEU A C 1
ATOM 778 O O . LEU A 1 97 ? 2.540 3.951 -4.076 1.00 90.38 97 LEU A O 1
ATOM 782 N N . TYR A 1 98 ? 4.721 3.979 -4.592 1.00 88.69 98 TYR A N 1
ATOM 783 C CA . TYR A 1 98 ? 5.148 3.390 -3.327 1.00 88.69 98 TYR A CA 1
ATOM 784 C C . TYR A 1 98 ? 4.985 4.354 -2.154 1.00 88.69 98 TYR A C 1
ATOM 786 O O . TYR A 1 98 ? 4.513 3.929 -1.103 1.00 88.69 98 TYR A O 1
ATOM 794 N N . VAL A 1 99 ? 5.332 5.632 -2.324 1.00 89.44 99 VAL A N 1
ATOM 795 C CA . VAL A 1 99 ? 5.118 6.669 -1.301 1.00 89.44 99 VAL A CA 1
ATOM 796 C C . VAL A 1 99 ? 3.636 6.759 -0.934 1.00 89.44 99 VAL A C 1
ATOM 798 O O . VAL A 1 99 ? 3.290 6.657 0.244 1.00 89.44 99 VAL A O 1
ATOM 801 N N . LEU A 1 100 ? 2.751 6.842 -1.930 1.00 92.69 100 LEU A N 1
ATOM 802 C CA . LEU A 1 100 ? 1.300 6.873 -1.722 1.00 92.69 100 LEU A CA 1
ATOM 803 C C . LEU A 1 100 ? 0.800 5.614 -1.001 1.00 92.69 100 LEU A C 1
ATOM 805 O O . LEU A 1 100 ? 0.062 5.711 -0.022 1.00 92.69 100 LEU A O 1
ATOM 809 N N . ALA A 1 101 ? 1.246 4.433 -1.433 1.00 93.44 101 ALA A N 1
ATOM 810 C CA . ALA A 1 101 ? 0.883 3.170 -0.799 1.00 93.44 101 ALA A CA 1
ATOM 811 C C . ALA A 1 101 ? 1.376 3.074 0.656 1.00 93.44 101 ALA A C 1
ATOM 813 O O . ALA A 1 101 ? 0.630 2.625 1.526 1.00 93.44 101 ALA A O 1
ATOM 814 N N . MET A 1 102 ? 2.591 3.543 0.960 1.00 91.62 102 MET A N 1
ATOM 815 C CA . MET A 1 102 ? 3.088 3.599 2.336 1.00 91.62 102 MET A CA 1
ATOM 816 C C . MET A 1 102 ? 2.229 4.521 3.204 1.00 91.62 102 MET A C 1
ATOM 818 O O . MET A 1 102 ? 1.834 4.124 4.298 1.00 91.62 102 MET A O 1
ATOM 822 N N . ARG A 1 103 ? 1.872 5.712 2.708 1.00 91.81 103 ARG A N 1
ATOM 823 C CA . ARG A 1 103 ? 0.981 6.639 3.425 1.00 91.81 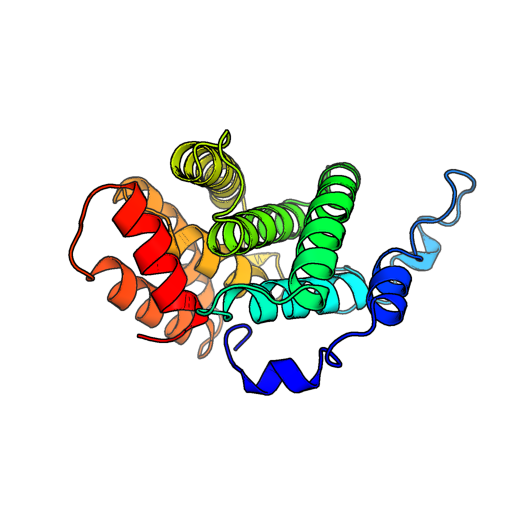103 ARG A CA 1
ATOM 824 C C . ARG A 1 103 ? -0.380 6.004 3.718 1.00 91.81 103 ARG A C 1
ATOM 826 O O . ARG A 1 103 ? -0.830 6.055 4.858 1.00 91.81 103 ARG A O 1
ATOM 833 N N . ILE A 1 104 ? -0.988 5.335 2.735 1.00 92.88 104 ILE A N 1
ATOM 834 C CA . ILE A 1 104 ? -2.258 4.607 2.907 1.00 92.88 104 ILE A CA 1
ATOM 835 C C . ILE A 1 104 ? -2.146 3.533 3.996 1.00 92.88 104 ILE A C 1
ATOM 837 O O . ILE A 1 104 ? -3.027 3.412 4.845 1.00 92.88 104 ILE A O 1
ATOM 841 N N . LEU A 1 105 ? -1.059 2.759 4.006 1.00 91.69 105 LEU A N 1
ATOM 842 C CA . LEU A 1 105 ? -0.849 1.731 5.024 1.00 91.69 105 LEU A CA 1
ATOM 843 C C . LEU A 1 105 ? -0.655 2.314 6.425 1.00 91.69 105 LEU A C 1
ATOM 845 O O . LEU A 1 105 ? -1.154 1.738 7.387 1.00 91.69 105 LEU A O 1
ATOM 849 N N . LEU A 1 106 ? 0.023 3.454 6.559 1.00 89.81 106 LEU A N 1
ATOM 850 C CA . LEU A 1 106 ? 0.189 4.110 7.858 1.00 89.81 106 LEU A CA 1
ATOM 851 C C . LEU A 1 106 ? -1.130 4.686 8.389 1.00 89.81 106 LEU A C 1
ATOM 853 O O . LEU A 1 106 ? -1.359 4.628 9.593 1.00 89.81 106 LEU A O 1
ATOM 857 N N . LEU A 1 107 ? -2.035 5.138 7.513 1.00 88.94 107 LEU A N 1
ATOM 858 C CA . LEU A 1 107 ? -3.383 5.573 7.904 1.00 88.94 107 LEU A CA 1
ATOM 859 C C . LEU A 1 107 ? -4.232 4.442 8.509 1.00 88.94 107 LEU A C 1
ATOM 861 O O . LEU A 1 107 ? -5.097 4.710 9.335 1.00 88.94 107 LEU A O 1
ATOM 865 N N . LYS A 1 108 ? -3.978 3.172 8.153 1.00 87.69 108 LYS A N 1
ATOM 866 C CA . LYS A 1 108 ? -4.613 2.019 8.826 1.00 87.69 108 LYS A CA 1
ATOM 867 C C . LYS A 1 108 ? -4.235 1.957 10.309 1.00 87.69 108 LYS A C 1
ATOM 869 O O . LYS A 1 108 ? -5.036 1.521 11.133 1.00 87.69 108 LYS A O 1
ATOM 874 N N . VAL A 1 109 ? -2.985 2.296 10.616 1.00 82.44 109 VAL A N 1
ATOM 875 C CA . VAL A 1 109 ? -2.386 2.132 11.945 1.00 82.44 109 VAL A CA 1
ATOM 876 C C . VAL A 1 109 ? -2.653 3.357 12.819 1.00 82.44 109 VAL A C 1
ATOM 878 O O . VAL A 1 109 ? -2.852 3.227 14.026 1.00 82.44 109 VAL A O 1
ATOM 881 N N . ASP A 1 110 ? -2.684 4.539 12.210 1.00 70.94 110 ASP A N 1
ATOM 882 C CA . ASP A 1 110 ? -2.855 5.815 12.893 1.00 70.94 110 ASP A CA 1
ATOM 883 C C . ASP A 1 110 ? -4.332 6.161 13.146 1.00 70.94 110 ASP A C 1
ATOM 885 O O . ASP A 1 110 ? -4.901 7.078 12.560 1.00 70.94 110 ASP A O 1
ATOM 889 N N . LEU A 1 111 ? -4.971 5.405 14.042 1.00 60.84 111 LEU A N 1
ATOM 890 C CA . LEU A 1 111 ? -6.342 5.677 14.500 1.00 60.84 111 LEU A CA 1
ATOM 891 C C . LEU A 1 111 ? -6.405 6.744 15.612 1.00 60.84 111 LEU A C 1
ATOM 893 O O . LEU A 1 111 ? -7.469 6.974 16.183 1.00 60.84 111 LEU A O 1
ATOM 897 N N . ALA A 1 112 ? -5.272 7.361 15.969 1.00 52.06 112 ALA A N 1
ATOM 898 C CA . ALA A 1 112 ? -5.151 8.237 17.134 1.00 52.06 112 ALA A CA 1
ATOM 899 C C . ALA A 1 112 ? -5.164 9.737 16.798 1.00 52.06 112 ALA A C 1
ATOM 901 O O . ALA A 1 112 ? -5.101 10.548 17.721 1.00 52.06 112 ALA A O 1
ATOM 902 N N . LEU A 1 113 ? -5.257 10.128 15.521 1.00 52.97 113 LEU A N 1
ATOM 903 C CA . LEU A 1 113 ? -5.379 11.532 15.123 1.00 52.97 113 LEU A CA 1
ATOM 904 C C . LEU A 1 113 ? -6.850 11.988 15.175 1.00 52.97 113 LEU A C 1
ATOM 906 O O . LEU A 1 113 ? -7.619 11.658 14.277 1.00 52.97 113 LEU A O 1
ATOM 910 N N . PRO A 1 114 ? -7.257 12.811 16.159 1.00 51.41 114 PRO A N 1
ATOM 911 C CA . PRO A 1 114 ? -8.650 13.245 16.312 1.00 51.41 114 PRO A CA 1
ATOM 912 C C . PRO A 1 114 ? -9.152 14.192 15.205 1.00 51.41 114 PRO A C 1
ATOM 914 O O . PRO A 1 114 ? -10.335 14.510 15.182 1.00 51.41 114 PRO A O 1
ATOM 917 N N . ASN A 1 115 ? -8.277 14.651 14.299 1.00 51.50 115 ASN A N 1
ATOM 918 C CA . ASN A 1 115 ? -8.562 15.736 13.348 1.00 51.50 115 ASN A CA 1
ATOM 919 C C . ASN A 1 115 ? -8.358 15.373 11.866 1.00 51.50 115 ASN A C 1
ATOM 921 O O . ASN A 1 115 ? -8.536 16.241 11.014 1.00 51.50 115 ASN A O 1
ATOM 925 N N . VAL A 1 116 ? -7.960 14.141 11.534 1.00 62.56 116 VAL A N 1
ATOM 926 C CA . VAL A 1 116 ? -7.797 13.719 10.133 1.00 62.56 116 VAL A CA 1
ATOM 927 C C . VAL A 1 116 ? -8.959 12.812 9.771 1.00 62.56 116 VAL A C 1
ATOM 929 O O . VAL A 1 116 ? -9.107 11.739 10.350 1.00 62.56 116 VAL A O 1
ATOM 932 N N . ASN A 1 117 ? -9.771 13.225 8.796 1.00 78.81 117 ASN A N 1
ATOM 933 C CA . ASN A 1 117 ? -10.724 12.314 8.183 1.00 78.81 117 ASN A CA 1
ATOM 934 C C . ASN A 1 117 ? -9.930 11.296 7.348 1.00 78.81 117 ASN A C 1
ATOM 936 O O . ASN A 1 117 ? -9.564 11.556 6.200 1.00 78.81 117 ASN A O 1
ATOM 940 N N . VAL A 1 118 ? -9.605 10.157 7.967 1.00 83.19 118 VAL A N 1
ATOM 941 C CA . VAL A 1 118 ? -8.794 9.075 7.386 1.00 83.19 118 VAL A CA 1
ATOM 942 C C . VAL A 1 118 ? -9.324 8.673 6.011 1.00 83.19 118 VAL A C 1
ATOM 944 O O . VAL A 1 118 ? -8.541 8.454 5.088 1.00 83.19 118 VAL A O 1
ATOM 947 N N . THR A 1 119 ? -10.646 8.649 5.849 1.00 84.75 119 THR A N 1
ATOM 948 C CA . THR A 1 119 ? -11.320 8.300 4.596 1.00 84.75 119 THR A CA 1
ATOM 949 C C . THR A 1 119 ? -11.073 9.326 3.495 1.00 84.75 119 THR A C 1
ATOM 951 O O . THR A 1 119 ? -10.759 8.949 2.366 1.00 84.75 119 THR A O 1
ATOM 954 N N . GLU A 1 120 ? -11.174 10.621 3.805 1.00 87.56 120 GLU A N 1
ATOM 955 C CA . GLU A 1 120 ? -10.884 11.689 2.839 1.00 87.56 120 GLU A CA 1
ATOM 956 C C . GLU A 1 120 ? -9.419 11.659 2.406 1.00 87.56 120 GLU A C 1
ATOM 958 O O . GLU A 1 120 ? -9.124 11.761 1.215 1.00 87.56 120 GLU A O 1
ATOM 963 N N . GLU A 1 121 ? -8.500 11.453 3.350 1.00 89.56 121 GLU A N 1
ATOM 964 C CA . GLU A 1 121 ? -7.073 11.374 3.049 1.00 89.56 121 GLU A CA 1
ATOM 965 C C . GLU A 1 121 ? -6.742 10.122 2.220 1.00 89.56 121 GLU A C 1
ATOM 967 O O . GLU A 1 121 ? -6.030 10.220 1.218 1.00 89.56 121 GLU A O 1
ATOM 972 N N . MET A 1 122 ? -7.309 8.956 2.555 1.00 91.00 122 MET A N 1
ATOM 973 C CA . MET A 1 122 ? -7.180 7.744 1.736 1.00 91.00 122 MET A CA 1
ATOM 974 C C . MET A 1 122 ? -7.721 7.960 0.324 1.00 91.00 122 MET A C 1
ATOM 976 O O . MET A 1 122 ? -7.079 7.558 -0.645 1.00 91.00 122 MET A O 1
ATOM 980 N N . GLN A 1 123 ? -8.869 8.626 0.185 1.00 91.56 123 GLN A N 1
ATOM 981 C CA . GLN A 1 123 ? -9.460 8.910 -1.117 1.00 91.56 123 GLN A CA 1
ATOM 982 C C . GLN A 1 123 ? -8.620 9.906 -1.929 1.00 91.56 123 GLN A C 1
ATOM 984 O O . GLN A 1 123 ? -8.454 9.727 -3.137 1.00 91.56 123 GLN A O 1
ATOM 989 N N . ARG A 1 124 ? -8.048 10.926 -1.280 1.00 93.56 124 ARG A N 1
ATOM 990 C CA . ARG A 1 124 ? -7.129 11.880 -1.911 1.00 93.56 124 ARG A CA 1
ATOM 991 C C . ARG A 1 124 ? -5.881 11.171 -2.438 1.00 93.56 124 ARG A C 1
ATOM 993 O O . ARG A 1 124 ? -5.516 11.360 -3.598 1.00 93.56 124 ARG A O 1
ATOM 1000 N N . LEU A 1 125 ? -5.257 10.329 -1.612 1.00 93.69 125 LEU A N 1
ATOM 1001 C CA . LEU A 1 125 ? -4.085 9.530 -1.988 1.00 93.69 125 LEU A CA 1
ATOM 1002 C C . LEU A 1 125 ? -4.412 8.522 -3.096 1.00 93.69 125 LEU A C 1
ATOM 1004 O O . LEU A 1 125 ? -3.611 8.334 -4.012 1.00 93.69 125 LEU A O 1
ATOM 1008 N N . LEU A 1 126 ? -5.599 7.909 -3.047 1.00 94.75 126 LEU A N 1
ATOM 1009 C CA . LEU A 1 126 ? -6.077 7.010 -4.092 1.00 94.75 126 LEU A CA 1
ATOM 1010 C C . LEU A 1 126 ? -6.186 7.730 -5.435 1.00 94.75 126 LEU A C 1
ATOM 1012 O O . LEU A 1 126 ? -5.654 7.225 -6.418 1.00 94.75 126 LEU A O 1
ATOM 1016 N N . GLN A 1 127 ? -6.831 8.899 -5.488 1.00 95.25 127 GLN A N 1
ATOM 1017 C CA . GLN A 1 127 ? -6.984 9.629 -6.750 1.00 95.25 127 GLN A CA 1
ATOM 1018 C C . GLN A 1 127 ? -5.634 10.030 -7.347 1.00 95.25 127 GLN A C 1
ATOM 1020 O O . GLN A 1 127 ? -5.395 9.781 -8.528 1.00 95.25 127 GLN A O 1
ATOM 1025 N N . GLN A 1 128 ? -4.704 10.516 -6.518 1.00 94.06 128 GLN A N 1
ATOM 1026 C CA . GLN A 1 128 ? -3.326 10.773 -6.953 1.00 94.06 128 GLN A CA 1
ATOM 1027 C C . GLN A 1 128 ? -2.662 9.509 -7.524 1.00 94.06 128 GLN A C 1
ATOM 1029 O O . GLN A 1 128 ? -2.018 9.554 -8.573 1.00 94.06 128 GLN A O 1
ATOM 1034 N N . GLY A 1 129 ? -2.852 8.361 -6.870 1.00 93.81 129 GLY A N 1
ATOM 1035 C CA . GLY A 1 129 ? -2.335 7.079 -7.339 1.00 93.81 129 GLY A CA 1
ATOM 1036 C C . GLY A 1 129 ? -2.959 6.637 -8.662 1.00 93.81 129 GLY A C 1
ATOM 1037 O O . GLY A 1 129 ? -2.245 6.196 -9.558 1.00 93.81 129 GLY A O 1
ATOM 1038 N N . LEU A 1 130 ? -4.274 6.783 -8.824 1.00 94.12 130 LEU A N 1
ATOM 1039 C CA . LEU A 1 130 ? -4.986 6.411 -10.047 1.00 94.12 130 LEU A CA 1
ATOM 1040 C C . LEU A 1 130 ? -4.556 7.260 -11.243 1.00 94.12 130 LEU A C 1
ATOM 1042 O O . LEU A 1 130 ? -4.377 6.711 -12.330 1.00 94.12 130 LEU A O 1
ATOM 1046 N N . ASP A 1 131 ? -4.325 8.558 -11.055 1.00 93.69 131 ASP A N 1
ATOM 1047 C CA . ASP A 1 131 ? -3.805 9.441 -12.106 1.00 93.69 131 ASP A CA 1
ATOM 1048 C C . ASP A 1 131 ? -2.426 8.993 -12.601 1.00 93.69 131 ASP A C 1
ATOM 1050 O O . ASP A 1 131 ? -2.172 8.909 -13.810 1.00 93.69 131 ASP A O 1
ATOM 1054 N N . ILE A 1 132 ? -1.557 8.595 -11.670 1.00 91.44 132 ILE A N 1
ATOM 1055 C CA . ILE A 1 132 ? -0.257 8.018 -12.006 1.00 91.44 132 ILE A CA 1
ATOM 1056 C C . ILE A 1 132 ? -0.438 6.678 -12.730 1.00 91.44 132 ILE A C 1
ATOM 1058 O O . ILE A 1 132 ? 0.137 6.468 -13.797 1.00 91.44 132 ILE A O 1
ATOM 1062 N N . ILE A 1 133 ? -1.271 5.776 -12.202 1.00 91.38 133 ILE A N 1
ATOM 1063 C CA . ILE A 1 133 ? -1.511 4.448 -12.785 1.00 91.38 133 ILE A CA 1
ATOM 1064 C C . ILE A 1 133 ? -2.038 4.569 -14.218 1.00 91.38 133 ILE A C 1
ATOM 1066 O O . ILE A 1 133 ? -1.563 3.849 -15.098 1.00 91.38 133 ILE A O 1
ATOM 1070 N N . ARG A 1 134 ? -2.976 5.484 -14.490 1.00 90.31 134 ARG A N 1
ATOM 1071 C CA . ARG A 1 134 ? -3.541 5.710 -15.833 1.00 90.31 134 ARG A CA 1
ATOM 1072 C C . ARG A 1 134 ? -2.441 5.959 -16.867 1.00 90.31 134 ARG A C 1
ATOM 1074 O O . ARG A 1 134 ? -2.428 5.299 -17.909 1.00 90.31 134 ARG A O 1
ATOM 1081 N N . SER A 1 135 ? -1.492 6.835 -16.546 1.00 86.25 135 SER A N 1
ATOM 1082 C CA . SER A 1 135 ? -0.391 7.228 -17.438 1.00 86.25 135 SER A CA 1
ATOM 1083 C C . SER A 1 135 ? 0.791 6.245 -17.463 1.00 86.25 135 SER A C 1
ATOM 1085 O O . SER A 1 135 ? 1.642 6.318 -18.351 1.00 86.25 135 SER A O 1
ATOM 1087 N N . LEU A 1 136 ? 0.837 5.288 -16.533 1.00 85.25 136 LEU A N 1
ATOM 1088 C CA . LEU A 1 136 ? 1.973 4.389 -16.351 1.00 85.25 136 LEU A CA 1
ATOM 1089 C C . LEU A 1 136 ? 2.088 3.321 -17.451 1.00 85.25 136 LEU A C 1
ATOM 1091 O O . LEU A 1 136 ? 1.185 2.495 -17.639 1.00 85.25 136 LEU A O 1
ATOM 1095 N N . ASP A 1 137 ? 3.244 3.239 -18.112 1.00 81.06 137 ASP A N 1
ATOM 1096 C CA . ASP A 1 137 ? 3.588 2.100 -18.973 1.00 81.06 137 ASP A CA 1
ATOM 1097 C C . ASP A 1 137 ? 4.253 0.990 -18.151 1.00 81.06 137 ASP A C 1
ATOM 1099 O O . ASP A 1 137 ? 5.475 0.906 -18.037 1.00 81.06 137 ASP A O 1
ATOM 1103 N N . VAL A 1 138 ? 3.430 0.113 -17.571 1.00 73.81 138 VAL A N 1
ATOM 1104 C CA . VAL A 1 138 ? 3.878 -0.992 -16.701 1.00 73.81 138 VAL A CA 1
ATOM 1105 C C . VAL A 1 138 ? 4.841 -1.971 -17.380 1.00 73.81 138 VAL A C 1
ATOM 1107 O O . VAL A 1 138 ? 5.541 -2.701 -16.687 1.00 73.81 138 VAL A O 1
ATOM 1110 N N . ARG A 1 139 ? 4.928 -1.970 -18.718 1.00 70.75 139 ARG A N 1
ATOM 1111 C CA . ARG A 1 139 ? 5.873 -2.808 -19.475 1.00 70.75 139 ARG A CA 1
ATOM 1112 C C . ARG A 1 139 ? 7.322 -2.337 -19.342 1.00 70.75 139 ARG A C 1
ATOM 1114 O O . ARG A 1 139 ? 8.227 -3.132 -19.575 1.00 70.75 139 ARG A O 1
ATOM 1121 N N . LYS A 1 140 ? 7.540 -1.067 -18.981 1.00 68.50 140 LYS A N 1
ATOM 1122 C CA . LYS A 1 140 ? 8.875 -0.476 -18.790 1.00 68.50 140 LYS A CA 1
ATOM 1123 C C . LYS A 1 140 ? 9.465 -0.747 -17.407 1.00 68.50 140 LYS A C 1
ATOM 1125 O O . LYS A 1 140 ? 10.666 -0.588 -17.225 1.00 68.50 140 LYS A O 1
ATOM 1130 N N . PHE A 1 141 ? 8.649 -1.162 -16.441 1.00 63.28 141 PHE A N 1
ATOM 1131 C CA . PHE A 1 141 ? 9.108 -1.434 -15.083 1.00 63.28 141 PHE A CA 1
ATOM 1132 C C . PHE A 1 141 ? 9.543 -2.894 -14.938 1.00 63.28 141 PHE A C 1
ATOM 1134 O O . PHE A 1 141 ? 8.869 -3.812 -15.413 1.00 63.28 141 PHE A O 1
ATOM 1141 N N . LEU A 1 142 ? 10.672 -3.116 -14.255 1.00 57.44 142 LEU A N 1
ATOM 1142 C CA . LEU A 1 142 ? 11.125 -4.458 -13.891 1.00 57.44 142 LEU A CA 1
ATOM 1143 C C . LEU A 1 142 ? 10.026 -5.185 -13.099 1.00 57.44 142 LEU A C 1
ATOM 1145 O O . LEU A 1 142 ? 9.343 -4.623 -12.238 1.00 57.44 142 LEU A O 1
ATOM 1149 N N . LEU A 1 143 ? 9.818 -6.449 -13.452 1.00 55.34 143 LEU A N 1
ATOM 1150 C CA . LEU A 1 143 ? 8.578 -7.139 -13.134 1.00 55.34 143 LEU A CA 1
ATOM 1151 C C . LEU A 1 143 ? 8.443 -7.468 -11.655 1.00 55.34 143 LEU A C 1
ATOM 1153 O O . LEU A 1 143 ? 9.353 -7.996 -11.026 1.00 55.34 143 LEU A O 1
ATOM 1157 N N . GLY A 1 144 ? 7.247 -7.213 -11.130 1.00 61.12 144 GLY A N 1
ATOM 1158 C CA . GLY A 1 144 ? 6.880 -7.532 -9.755 1.00 61.12 144 GLY A CA 1
ATOM 1159 C C . GLY A 1 144 ? 7.059 -6.385 -8.768 1.00 61.12 144 GLY A C 1
ATOM 1160 O O . GLY A 1 144 ? 6.424 -6.423 -7.719 1.00 61.12 144 GLY A O 1
ATOM 1161 N N . TYR A 1 145 ? 7.825 -5.345 -9.109 1.00 75.19 145 TYR A N 1
ATOM 1162 C CA . TYR A 1 145 ? 8.023 -4.213 -8.204 1.00 75.19 145 TYR A CA 1
ATOM 1163 C C . TYR A 1 145 ? 6.725 -3.424 -8.008 1.00 75.19 145 TYR A C 1
ATOM 1165 O O . TYR A 1 145 ? 6.219 -3.313 -6.898 1.00 75.19 145 TYR A O 1
ATOM 1173 N N . LEU A 1 146 ? 6.051 -3.027 -9.086 1.00 82.56 146 LEU A N 1
ATOM 1174 C CA . LEU A 1 146 ? 4.789 -2.290 -8.963 1.00 82.56 146 LEU A CA 1
ATOM 1175 C C . LEU A 1 146 ? 3.617 -3.107 -8.395 1.00 82.56 146 LEU A C 1
ATOM 1177 O O . LEU A 1 146 ? 2.581 -2.530 -8.083 1.00 82.56 146 LEU A O 1
ATOM 1181 N N . LEU A 1 147 ? 3.748 -4.427 -8.218 1.00 86.50 147 LEU A N 1
ATOM 1182 C CA . LEU A 1 147 ? 2.647 -5.235 -7.682 1.00 86.50 147 LEU A CA 1
ATOM 1183 C C . LEU A 1 147 ? 2.271 -4.839 -6.257 1.00 86.50 147 LEU A C 1
ATOM 1185 O O . LEU A 1 147 ? 1.097 -4.908 -5.911 1.00 86.50 147 LEU A O 1
ATOM 1189 N N . TRP A 1 148 ? 3.239 -4.435 -5.434 1.00 88.56 148 TRP A N 1
ATOM 1190 C CA . TRP A 1 148 ? 2.953 -4.027 -4.061 1.00 88.56 148 TRP A CA 1
ATOM 1191 C C . TRP A 1 148 ? 2.126 -2.738 -3.981 1.00 88.56 148 TRP A C 1
ATOM 1193 O O . TRP A 1 148 ? 1.034 -2.802 -3.416 1.00 88.56 148 TRP A O 1
ATOM 1203 N N . PRO A 1 149 ? 2.547 -1.603 -4.577 1.00 91.44 149 PRO A N 1
ATOM 1204 C CA . PRO A 1 149 ? 1.738 -0.391 -4.510 1.00 91.44 149 PRO A CA 1
ATOM 1205 C C . PRO A 1 149 ? 0.401 -0.537 -5.250 1.00 91.44 149 PRO A C 1
ATOM 1207 O O . PRO A 1 149 ? -0.608 -0.025 -4.771 1.00 91.44 149 PRO A O 1
ATOM 1210 N N . LEU A 1 150 ? 0.351 -1.293 -6.359 1.00 91.69 150 LEU A N 1
ATOM 1211 C CA . LEU A 1 150 ? -0.908 -1.590 -7.055 1.00 91.69 150 LEU A CA 1
ATOM 1212 C C . LEU A 1 150 ? -1.870 -2.404 -6.181 1.00 91.69 150 LEU A C 1
ATOM 1214 O O . LEU A 1 150 ? -3.067 -2.138 -6.196 1.00 91.69 150 LEU A O 1
ATOM 1218 N N . ALA A 1 151 ? -1.368 -3.365 -5.402 1.00 92.38 151 ALA A N 1
ATOM 1219 C CA . ALA A 1 151 ? -2.200 -4.132 -4.480 1.00 92.38 151 ALA A CA 1
ATOM 1220 C C . ALA A 1 151 ? -2.745 -3.261 -3.339 1.00 92.38 151 ALA A C 1
ATOM 1222 O O . ALA A 1 151 ? -3.922 -3.378 -3.007 1.00 92.38 151 ALA A O 1
ATOM 1223 N N . VAL A 1 152 ? -1.932 -2.365 -2.765 1.00 94.38 152 VAL A N 1
ATOM 1224 C CA . VAL A 1 152 ? -2.395 -1.429 -1.723 1.00 94.38 152 VAL A CA 1
ATOM 1225 C C . VAL A 1 152 ? -3.472 -0.491 -2.270 1.00 94.38 152 VAL A C 1
ATOM 1227 O O . VAL A 1 152 ? -4.555 -0.410 -1.696 1.00 94.38 152 VAL A O 1
ATOM 1230 N N . LEU A 1 153 ? -3.212 0.168 -3.403 1.00 94.31 153 LEU A N 1
ATOM 1231 C CA . LEU A 1 153 ? -4.161 1.099 -4.022 1.00 94.31 153 LEU A CA 1
ATOM 1232 C C . LEU A 1 153 ? -5.442 0.387 -4.472 1.00 94.31 153 LEU A C 1
ATOM 1234 O O . LEU A 1 153 ? -6.535 0.841 -4.153 1.00 94.31 153 LEU A O 1
ATOM 1238 N N . GLY A 1 154 ? -5.320 -0.766 -5.134 1.00 93.12 154 GLY A N 1
ATOM 1239 C CA . GLY A 1 154 ? -6.466 -1.576 -5.554 1.00 93.12 154 GLY A CA 1
ATOM 1240 C C . GLY A 1 154 ? -7.316 -2.074 -4.391 1.00 93.12 154 GLY A C 1
ATOM 1241 O O . GLY A 1 154 ? -8.510 -2.286 -4.538 1.00 93.12 154 GLY A O 1
ATOM 1242 N N . THR A 1 155 ? -6.746 -2.231 -3.202 1.00 92.3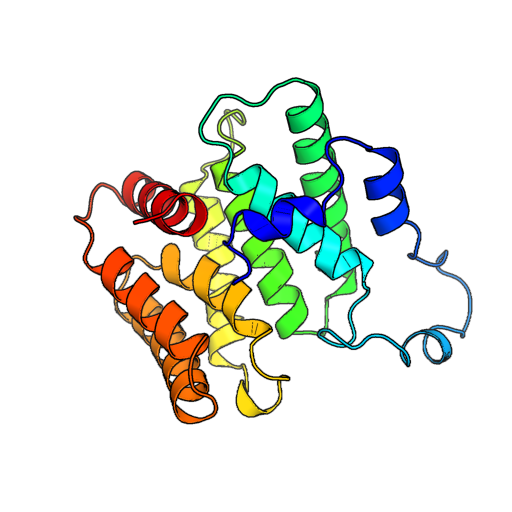1 155 THR A N 1
ATOM 1243 C CA . THR A 1 155 ? -7.513 -2.681 -2.035 1.00 92.31 155 THR A CA 1
ATOM 1244 C C . THR A 1 155 ? -8.506 -1.621 -1.553 1.00 92.31 155 THR A C 1
ATOM 1246 O O . THR A 1 155 ? -9.596 -1.965 -1.097 1.00 92.31 155 THR A O 1
ATOM 1249 N N . ILE A 1 156 ? -8.166 -0.337 -1.689 1.00 92.62 156 ILE A N 1
ATOM 1250 C CA . ILE A 1 156 ? -9.021 0.776 -1.254 1.00 92.62 156 ILE A CA 1
ATOM 1251 C C . ILE A 1 156 ? -9.935 1.322 -2.359 1.00 92.62 156 ILE A C 1
ATOM 1253 O O . ILE A 1 156 ? -10.709 2.240 -2.099 1.00 92.62 156 ILE A O 1
ATOM 1257 N N . THR A 1 157 ? -9.898 0.777 -3.580 1.00 91.56 157 THR A N 1
ATOM 1258 C CA . THR A 1 157 ? -10.830 1.187 -4.642 1.00 91.56 157 THR A CA 1
ATOM 1259 C C . THR A 1 157 ? -12.247 0.714 -4.324 1.00 91.56 157 THR A C 1
ATOM 1261 O O . THR A 1 157 ? -12.529 -0.490 -4.272 1.00 91.56 157 THR A O 1
ATOM 1264 N N . VAL A 1 158 ? -13.152 1.670 -4.127 1.00 86.12 158 VAL A N 1
ATOM 1265 C CA . VAL A 1 158 ? -14.569 1.399 -3.846 1.00 86.12 158 VAL A CA 1
ATOM 1266 C C . VAL A 1 158 ? -15.375 1.360 -5.138 1.00 86.12 158 VAL A C 1
ATOM 1268 O O . VAL A 1 158 ? -16.149 0.425 -5.315 1.00 86.12 158 VAL A O 1
ATOM 1271 N N . ASP A 1 159 ? -15.133 2.300 -6.050 1.00 88.31 159 ASP A N 1
ATOM 1272 C CA . ASP A 1 159 ? -15.874 2.432 -7.303 1.00 88.31 159 ASP A CA 1
ATOM 1273 C C . ASP A 1 159 ? -15.346 1.484 -8.391 1.00 88.31 159 ASP A C 1
ATOM 1275 O O . ASP A 1 159 ? -14.135 1.303 -8.545 1.00 88.31 159 ASP A O 1
ATOM 1279 N N . ASP A 1 160 ? -16.244 0.915 -9.199 1.00 88.31 160 ASP A N 1
ATOM 1280 C CA . ASP A 1 160 ? -15.871 -0.048 -10.248 1.00 88.31 160 ASP A CA 1
ATOM 1281 C C . ASP A 1 160 ? -14.967 0.566 -11.325 1.00 88.31 160 ASP A C 1
ATOM 1283 O O . ASP A 1 160 ? -14.075 -0.098 -11.850 1.00 88.31 160 ASP A O 1
ATOM 1287 N N . ASN A 1 161 ? -15.128 1.860 -11.615 1.00 91.12 161 ASN A N 1
ATOM 1288 C CA . ASN A 1 161 ? -14.237 2.577 -12.531 1.00 91.12 161 ASN A CA 1
ATOM 1289 C C . ASN A 1 161 ? -12.789 2.595 -12.026 1.00 91.12 161 ASN A C 1
ATOM 1291 O O . ASN A 1 161 ? -11.857 2.388 -12.805 1.00 91.12 161 ASN A O 1
ATOM 1295 N N . ASP A 1 162 ? -12.603 2.805 -10.725 1.00 92.19 162 ASP A N 1
ATOM 1296 C CA . ASP A 1 162 ? -11.285 2.845 -10.099 1.00 92.19 162 ASP A CA 1
ATOM 1297 C C . ASP A 1 162 ? -10.685 1.436 -10.002 1.00 92.19 162 ASP A C 1
ATOM 1299 O O . ASP A 1 162 ? -9.502 1.246 -10.303 1.00 92.19 162 ASP A O 1
ATOM 1303 N N . ARG A 1 163 ? -11.515 0.428 -9.687 1.00 92.56 163 ARG A N 1
ATOM 1304 C CA . ARG A 1 163 ? -11.126 -0.995 -9.713 1.00 92.56 163 ARG A CA 1
ATOM 1305 C C . ARG A 1 163 ? -10.609 -1.402 -11.090 1.00 92.56 163 ARG A C 1
ATOM 1307 O O . ARG A 1 163 ? -9.498 -1.923 -11.191 1.00 92.56 163 ARG A O 1
ATOM 1314 N N . ASN A 1 164 ? -11.348 -1.065 -12.149 1.00 92.38 164 ASN A N 1
ATOM 1315 C CA . ASN A 1 164 ? -10.984 -1.376 -13.532 1.00 92.38 164 ASN A CA 1
ATOM 1316 C C . ASN A 1 164 ? -9.614 -0.798 -13.922 1.00 92.38 164 ASN A C 1
ATOM 1318 O O . ASN A 1 164 ? -8.849 -1.432 -14.650 1.00 92.38 164 ASN A O 1
ATOM 1322 N N . ILE A 1 165 ? -9.261 0.400 -13.443 1.00 92.81 165 ILE A N 1
ATOM 1323 C CA . ILE A 1 165 ? -7.953 1.013 -13.729 1.00 92.81 165 ILE A CA 1
ATOM 1324 C C . ILE A 1 165 ? -6.814 0.151 -13.175 1.00 92.81 165 ILE A C 1
ATOM 1326 O O . ILE A 1 165 ? -5.841 -0.120 -13.886 1.00 92.81 165 ILE A O 1
ATOM 1330 N N . VAL A 1 166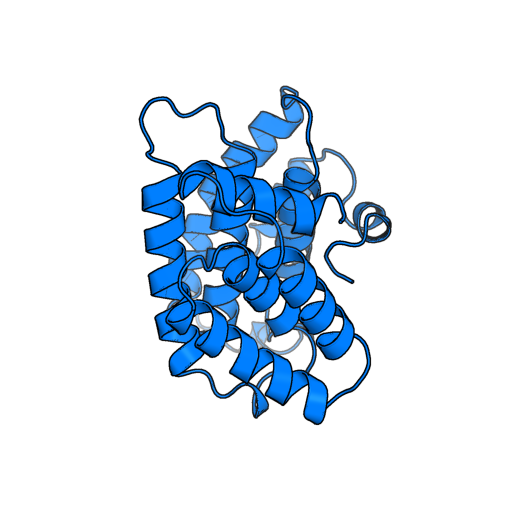 ? -6.936 -0.293 -11.923 1.00 91.88 166 VAL A N 1
ATOM 1331 C CA . VAL A 1 166 ? -5.916 -1.116 -11.261 1.00 91.88 166 VAL A CA 1
ATOM 1332 C C . VAL A 1 166 ? -5.892 -2.530 -11.846 1.00 91.88 166 VAL A C 1
ATOM 1334 O O . VAL A 1 166 ? -4.819 -3.047 -12.171 1.00 91.88 166 VAL A O 1
ATOM 1337 N N . GLU A 1 167 ? -7.066 -3.131 -12.047 1.00 91.75 167 GLU A N 1
ATOM 1338 C CA . GLU A 1 167 ? -7.226 -4.474 -12.605 1.00 91.75 167 GLU A CA 1
ATOM 1339 C C . GLU A 1 167 ? -6.579 -4.599 -13.985 1.00 91.75 167 GLU A C 1
ATOM 1341 O O . GLU A 1 167 ? -5.835 -5.549 -14.237 1.00 91.75 167 GLU A O 1
ATOM 1346 N N . ASN A 1 168 ? -6.777 -3.609 -14.859 1.00 91.00 168 ASN A N 1
ATOM 1347 C CA . ASN A 1 168 ? -6.186 -3.600 -16.194 1.00 91.00 168 ASN A CA 1
ATOM 1348 C C . ASN A 1 168 ? -4.651 -3.665 -16.148 1.00 91.00 168 ASN A C 1
ATOM 1350 O O . ASN A 1 168 ? -4.026 -4.391 -16.927 1.00 91.00 168 ASN A O 1
ATOM 1354 N N . LYS A 1 169 ? -4.016 -2.940 -15.218 1.00 89.69 169 LYS A N 1
ATOM 1355 C CA . LYS A 1 169 ? -2.552 -2.968 -15.073 1.00 89.69 169 LYS A CA 1
ATOM 1356 C C . LYS A 1 169 ? -2.053 -4.284 -14.494 1.00 89.69 169 LYS A C 1
ATOM 1358 O O . LYS A 1 169 ? -1.050 -4.811 -14.975 1.00 89.69 169 LYS A O 1
ATOM 1363 N N . ILE A 1 170 ? -2.740 -4.828 -13.492 1.00 87.75 170 ILE A N 1
ATOM 1364 C CA . ILE A 1 170 ? -2.368 -6.113 -12.890 1.00 87.75 170 ILE A CA 1
ATOM 1365 C C . ILE A 1 170 ? -2.555 -7.252 -13.895 1.00 87.75 170 ILE A C 1
ATOM 1367 O O . ILE A 1 170 ? -1.674 -8.102 -14.008 1.00 87.75 170 ILE A O 1
ATOM 1371 N N . SER A 1 171 ? -3.630 -7.229 -14.681 1.00 87.75 171 SER A N 1
ATOM 1372 C CA . SER A 1 171 ? -3.885 -8.198 -15.751 1.00 87.75 171 SER A CA 1
ATOM 1373 C C . SER A 1 171 ? -2.778 -8.178 -16.803 1.00 87.75 171 SER A C 1
ATOM 1375 O O . SER A 1 171 ? -2.269 -9.230 -17.189 1.00 87.75 171 SER A O 1
ATOM 1377 N N . LEU A 1 172 ? -2.318 -6.991 -17.211 1.00 86.50 172 LEU A N 1
ATOM 1378 C CA . LEU A 1 172 ? -1.188 -6.854 -18.133 1.00 86.50 172 LEU A CA 1
ATOM 1379 C C . LEU A 1 172 ? 0.118 -7.432 -17.545 1.00 86.50 172 LEU A C 1
ATOM 1381 O O . LEU A 1 172 ? 0.893 -8.088 -18.249 1.00 86.50 172 LEU A O 1
ATOM 1385 N N . LEU A 1 173 ? 0.353 -7.250 -16.241 1.00 82.44 173 LEU A N 1
ATOM 1386 C CA . LEU A 1 173 ? 1.479 -7.875 -15.536 1.00 82.44 173 LEU A CA 1
ATOM 1387 C C . LEU A 1 173 ? 1.322 -9.404 -15.434 1.00 82.44 173 LEU A C 1
ATOM 1389 O O . LEU A 1 173 ? 2.302 -10.131 -15.581 1.00 82.44 173 LEU A O 1
ATOM 1393 N N . ALA A 1 174 ? 0.102 -9.906 -15.232 1.00 82.25 174 ALA A N 1
ATOM 1394 C CA . ALA A 1 174 ? -0.204 -11.334 -15.133 1.00 82.25 174 ALA A CA 1
ATOM 1395 C C . ALA A 1 174 ? -0.058 -12.078 -16.469 1.00 82.25 174 ALA A C 1
ATOM 1397 O O . ALA A 1 174 ? 0.406 -13.223 -16.486 1.00 82.25 174 ALA A O 1
ATOM 1398 N N . GLN A 1 175 ? -0.405 -11.416 -17.577 1.00 80.00 175 GLN A N 1
ATOM 1399 C CA . GLN A 1 175 ? -0.202 -11.917 -18.938 1.00 80.00 175 GLN A CA 1
ATOM 1400 C C . GLN A 1 175 ? 1.282 -12.024 -19.292 1.00 80.00 175 GLN A C 1
ATOM 1402 O O . GLN A 1 175 ? 1.694 -12.969 -19.959 1.00 80.00 175 GLN A O 1
ATOM 1407 N N . THR A 1 176 ? 2.091 -11.061 -18.845 1.00 70.56 176 THR A N 1
ATOM 1408 C CA . THR A 1 176 ? 3.512 -10.996 -19.203 1.00 70.56 176 THR A CA 1
ATOM 1409 C C . THR A 1 176 ? 4.395 -11.856 -18.308 1.00 70.56 176 THR A C 1
ATOM 1411 O O . THR A 1 176 ? 5.346 -12.444 -18.823 1.00 70.56 176 THR A O 1
ATOM 1414 N N . ARG A 1 177 ? 4.116 -11.973 -16.997 1.00 63.22 177 ARG A N 1
ATOM 1415 C CA . ARG A 1 177 ? 4.833 -12.895 -16.095 1.00 63.22 177 ARG A CA 1
ATOM 1416 C C . ARG A 1 177 ? 3.931 -13.528 -15.040 1.00 63.22 177 ARG A C 1
ATOM 1418 O O . ARG A 1 177 ? 3.304 -12.871 -14.212 1.00 63.22 177 ARG A O 1
ATOM 1425 N N . HIS A 1 178 ? 3.924 -14.856 -15.056 1.00 68.06 178 HIS A N 1
ATOM 1426 C CA . HIS A 1 178 ? 3.053 -15.685 -14.234 1.00 68.06 178 HIS A CA 1
ATOM 1427 C C . HIS A 1 178 ? 3.465 -15.726 -12.751 1.00 68.06 178 HIS A C 1
ATOM 1429 O O . HIS A 1 178 ? 4.604 -15.454 -12.371 1.00 68.06 178 HIS A O 1
ATOM 1435 N N . GLY A 1 179 ? 2.518 -16.105 -11.889 1.00 79.75 179 GLY A N 1
ATOM 1436 C CA . GLY A 1 179 ? 2.760 -16.381 -10.471 1.00 79.75 179 GLY A CA 1
ATOM 1437 C C . GLY A 1 179 ? 2.342 -15.243 -9.542 1.00 79.75 179 GLY A C 1
ATOM 1438 O O . GLY A 1 179 ? 1.249 -15.288 -8.988 1.00 79.75 179 GLY A O 1
ATOM 1439 N N . GLN A 1 180 ? 3.204 -14.244 -9.317 1.00 79.25 180 GLN A N 1
ATOM 1440 C CA . GLN A 1 180 ? 2.940 -13.197 -8.310 1.00 79.25 180 GLN A CA 1
ATOM 1441 C C . GLN A 1 180 ? 1.808 -12.247 -8.718 1.00 79.25 180 GLN A C 1
ATOM 1443 O O . GLN A 1 180 ? 0.950 -11.948 -7.894 1.00 79.25 180 GLN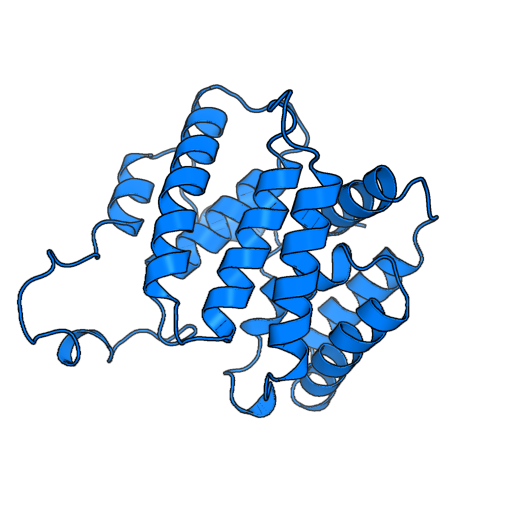 A O 1
ATOM 1448 N N . ALA A 1 181 ? 1.763 -11.825 -9.983 1.00 82.81 181 ALA A N 1
ATOM 1449 C CA . ALA A 1 181 ? 0.699 -10.958 -10.488 1.00 82.81 181 ALA A CA 1
ATOM 1450 C C . ALA A 1 181 ? -0.671 -11.660 -10.460 1.00 82.81 181 ALA A C 1
ATOM 1452 O O . ALA A 1 181 ? -1.644 -11.079 -9.999 1.00 82.81 181 ALA A O 1
ATOM 1453 N N . VAL A 1 182 ? -0.723 -12.947 -10.824 1.00 84.44 182 VAL A N 1
ATOM 1454 C CA . VAL A 1 182 ? -1.945 -13.771 -10.734 1.00 84.44 182 VAL A CA 1
ATOM 1455 C C . VAL A 1 182 ? -2.412 -13.925 -9.282 1.00 84.44 182 VAL A C 1
ATOM 1457 O O . VAL A 1 182 ? -3.604 -13.857 -9.001 1.00 84.44 182 VAL A O 1
ATOM 1460 N N . ARG A 1 183 ? -1.485 -14.115 -8.332 1.00 85.38 183 ARG A N 1
ATOM 1461 C CA . ARG A 1 183 ? -1.827 -14.150 -6.899 1.00 85.38 183 ARG A CA 1
ATOM 1462 C C . ARG A 1 183 ? -2.343 -12.798 -6.404 1.00 85.38 183 ARG A C 1
ATOM 1464 O O . ARG A 1 183 ? -3.299 -12.788 -5.639 1.00 85.38 183 ARG A O 1
ATOM 1471 N N . ALA A 1 184 ? -1.740 -11.689 -6.842 1.00 85.69 184 ALA A N 1
ATOM 1472 C CA . ALA A 1 184 ? -2.206 -10.338 -6.516 1.00 85.69 184 ALA A CA 1
ATOM 1473 C C . ALA A 1 184 ? -3.631 -10.111 -7.031 1.00 85.69 184 ALA A C 1
ATOM 1475 O O . ALA A 1 184 ? -4.489 -9.681 -6.270 1.00 85.69 184 ALA A O 1
ATOM 1476 N N . GLN A 1 185 ? -3.876 -10.468 -8.294 1.00 88.69 185 GLN A N 1
ATOM 1477 C CA . GLN A 1 185 ? -5.177 -10.364 -8.945 1.00 88.69 185 GLN A CA 1
ATOM 1478 C C . GLN A 1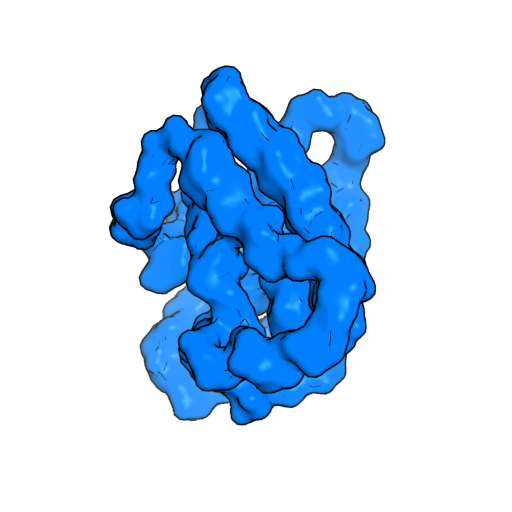 185 ? -6.251 -11.134 -8.176 1.00 88.69 185 GLN A C 1
ATOM 1480 O O . GLN A 1 185 ? -7.209 -10.532 -7.709 1.00 88.69 185 GLN A O 1
ATOM 1485 N N . ARG A 1 186 ? -6.039 -12.433 -7.929 1.00 88.62 186 ARG A N 1
ATOM 1486 C CA . ARG A 1 186 ? -6.991 -13.263 -7.169 1.00 88.62 186 ARG A CA 1
ATOM 1487 C C . ARG A 1 186 ? -7.257 -12.728 -5.766 1.00 88.62 186 ARG A C 1
ATOM 1489 O O . ARG A 1 186 ? -8.366 -12.838 -5.255 1.00 88.62 186 ARG A O 1
ATOM 1496 N N . ARG A 1 187 ? -6.227 -12.174 -5.118 1.00 88.25 187 ARG A N 1
ATOM 1497 C CA . ARG A 1 187 ? -6.376 -11.578 -3.790 1.00 88.25 187 ARG A CA 1
ATOM 1498 C C . ARG A 1 187 ? -7.255 -10.330 -3.844 1.00 88.25 187 ARG A C 1
ATOM 1500 O O . ARG A 1 187 ? -8.119 -10.183 -2.990 1.00 88.25 187 ARG A O 1
ATOM 1507 N N . LEU A 1 188 ? -7.056 -9.464 -4.835 1.00 90.19 188 LEU A N 1
ATOM 1508 C CA . LEU A 1 188 ? -7.887 -8.276 -5.028 1.00 90.19 188 LEU A CA 1
ATOM 1509 C C . LEU A 1 188 ? -9.325 -8.632 -5.397 1.00 90.19 188 LEU A C 1
ATOM 1511 O O . LEU A 1 188 ? -10.231 -8.066 -4.807 1.00 90.19 188 LEU A O 1
ATOM 1515 N N . GLU A 1 189 ? -9.541 -9.611 -6.274 1.00 90.88 189 GLU A N 1
ATOM 1516 C CA . GLU A 1 189 ? -10.883 -10.111 -6.607 1.00 90.88 189 GLU A CA 1
ATOM 1517 C C . GLU A 1 189 ? -11.641 -10.565 -5.351 1.00 90.88 189 GLU A C 1
ATOM 1519 O O . GLU A 1 189 ? -12.789 -10.180 -5.133 1.00 90.88 189 GLU A O 1
ATOM 1524 N N . ALA A 1 190 ? -10.983 -11.330 -4.475 1.00 89.44 190 ALA A N 1
ATOM 1525 C CA . ALA A 1 190 ? -11.576 -11.778 -3.219 1.00 89.44 190 ALA A CA 1
ATOM 1526 C C . ALA A 1 190 ? -11.840 -10.619 -2.236 1.00 89.44 190 ALA A C 1
ATOM 1528 O O . ALA A 1 190 ? -12.853 -10.620 -1.537 1.00 89.44 190 ALA A O 1
ATOM 1529 N N . ILE A 1 191 ? -10.966 -9.609 -2.206 1.00 89.12 191 ILE A N 1
ATOM 1530 C CA . ILE A 1 191 ? -11.167 -8.378 -1.428 1.00 89.12 191 ILE A CA 1
ATOM 1531 C C . ILE A 1 191 ? -12.349 -7.568 -1.982 1.00 89.12 191 ILE A C 1
ATOM 1533 O O . ILE A 1 191 ? -13.186 -7.113 -1.206 1.00 89.12 191 ILE A O 1
ATOM 1537 N N . TRP A 1 192 ? -12.470 -7.400 -3.298 1.00 89.81 192 TRP A N 1
ATOM 1538 C CA . TRP A 1 192 ? -13.581 -6.676 -3.924 1.00 89.81 192 TRP A CA 1
ATOM 1539 C C . TRP A 1 192 ? -14.920 -7.399 -3.771 1.00 89.81 192 TRP A C 1
ATOM 1541 O O . TRP A 1 192 ? -15.949 -6.740 -3.678 1.00 89.81 192 TRP A O 1
ATOM 1551 N N . ALA A 1 193 ? -14.908 -8.730 -3.667 1.00 87.38 193 ALA A N 1
ATOM 1552 C CA . ALA A 1 193 ? -16.097 -9.535 -3.392 1.00 87.38 193 ALA A CA 1
ATOM 1553 C C . ALA A 1 193 ? -16.572 -9.477 -1.922 1.00 87.38 193 ALA A C 1
ATOM 1555 O O . ALA A 1 193 ? -17.662 -9.964 -1.610 1.00 87.38 193 ALA A O 1
ATOM 1556 N N . SER A 1 194 ? -15.772 -8.917 -1.003 1.00 84.88 194 SER A N 1
ATOM 1557 C CA . SER A 1 194 ? -16.190 -8.712 0.393 1.00 84.88 194 SER A CA 1
ATOM 1558 C C . SER A 1 194 ? -17.372 -7.738 0.486 1.00 84.88 194 SER A C 1
ATOM 1560 O O . SER A 1 194 ? -17.461 -6.785 -0.288 1.00 84.88 194 SER A O 1
ATOM 1562 N N . ARG A 1 195 ? -18.289 -7.991 1.434 1.00 67.62 195 ARG A N 1
ATOM 1563 C CA . ARG A 1 195 ? -19.511 -7.188 1.622 1.00 67.62 195 ARG A CA 1
ATOM 1564 C C . ARG A 1 195 ? -19.177 -5.714 1.855 1.00 67.62 195 ARG A C 1
ATOM 1566 O O . ARG A 1 195 ? -18.389 -5.400 2.744 1.00 67.62 195 ARG A O 1
ATOM 1573 N N . ASP A 1 196 ? -19.843 -4.843 1.105 1.00 65.94 196 ASP A N 1
ATOM 1574 C CA . ASP A 1 196 ? -19.720 -3.395 1.252 1.00 65.94 196 ASP A CA 1
ATOM 1575 C C . ASP A 1 196 ? -20.425 -2.917 2.539 1.00 65.94 196 ASP A C 1
ATOM 1577 O O . ASP A 1 196 ? -21.571 -3.282 2.819 1.00 65.94 196 ASP A O 1
ATOM 1581 N N . GLY A 1 197 ? -19.708 -2.124 3.339 1.00 64.94 197 GLY A N 1
ATOM 1582 C CA . GLY A 1 197 ? -20.245 -1.316 4.438 1.00 64.94 197 GLY A CA 1
ATOM 1583 C C . GLY A 1 197 ? -20.256 0.165 4.049 1.00 64.94 197 GLY A C 1
ATOM 1584 O O . GLY A 1 197 ? -20.204 0.501 2.868 1.00 64.94 197 GLY A O 1
ATOM 1585 N N . ASP A 1 198 ? -20.252 1.075 5.026 1.00 74.50 198 ASP A N 1
ATOM 1586 C CA . ASP A 1 198 ? -19.928 2.478 4.734 1.00 74.50 198 ASP A CA 1
ATOM 1587 C C . ASP A 1 198 ? -18.516 2.588 4.119 1.00 74.50 198 ASP A C 1
ATOM 1589 O O . ASP A 1 198 ? -17.659 1.722 4.344 1.00 74.50 198 ASP A O 1
ATOM 1593 N N . LYS A 1 199 ? -18.259 3.634 3.331 1.00 71.38 199 LYS A N 1
ATOM 1594 C CA . LYS A 1 199 ? -17.038 3.800 2.530 1.00 71.38 199 LYS A CA 1
ATOM 1595 C C . LYS A 1 199 ? -15.769 3.678 3.377 1.00 71.38 199 LYS A C 1
ATOM 1597 O O . LYS A 1 199 ? -14.841 2.968 2.989 1.00 71.38 199 LYS A O 1
ATOM 1602 N N . GLU A 1 200 ? -15.771 4.292 4.556 1.00 74.62 200 GLU A N 1
ATOM 1603 C CA . GLU A 1 200 ? -14.684 4.213 5.535 1.00 74.62 200 GLU A CA 1
ATOM 1604 C C . GLU A 1 200 ? -14.443 2.778 6.013 1.00 74.62 200 GLU A C 1
ATOM 1606 O O . GLU A 1 200 ? -13.337 2.237 5.906 1.00 74.62 200 GLU A O 1
ATOM 1611 N N . THR A 1 201 ? -15.509 2.131 6.494 1.00 77.00 201 THR A N 1
ATOM 1612 C CA . THR A 1 201 ? -15.449 0.753 6.997 1.00 77.00 201 THR A CA 1
ATOM 1613 C C . THR A 1 201 ? -15.002 -0.227 5.915 1.00 77.00 201 THR A C 1
ATOM 1615 O O . THR A 1 201 ? -14.286 -1.186 6.204 1.00 77.00 201 THR A O 1
ATOM 1618 N N . THR A 1 202 ? -15.345 0.064 4.659 1.00 84.50 202 THR A N 1
ATOM 1619 C CA . THR A 1 202 ? -14.967 -0.729 3.492 1.00 84.50 202 THR A CA 1
ATOM 1620 C C . THR A 1 202 ? -13.484 -0.562 3.164 1.00 84.50 202 THR A C 1
ATOM 1622 O O . THR A 1 202 ? -12.780 -1.564 3.052 1.00 84.50 202 THR A O 1
ATOM 1625 N N . MET A 1 203 ? -12.963 0.668 3.067 1.00 88.19 203 MET A N 1
ATOM 1626 C CA . MET A 1 203 ? -11.542 0.907 2.759 1.00 88.19 203 MET A CA 1
ATOM 1627 C C . MET A 1 203 ? -10.616 0.330 3.839 1.00 88.19 203 MET A C 1
ATOM 1629 O O . MET A 1 203 ? -9.684 -0.416 3.528 1.00 88.19 203 MET A O 1
ATOM 1633 N N . LEU A 1 204 ? -10.899 0.613 5.115 1.00 86.62 204 LEU A N 1
ATOM 1634 C CA . LEU A 1 204 ? -10.100 0.105 6.233 1.00 86.62 204 LEU A CA 1
ATOM 1635 C C . LEU A 1 204 ? -10.239 -1.412 6.402 1.00 86.62 204 LEU A C 1
ATOM 1637 O O . LEU A 1 204 ? -9.247 -2.092 6.676 1.00 86.62 204 LEU A O 1
ATOM 1641 N N . GLY A 1 205 ? -11.447 -1.955 6.226 1.00 86.19 205 GLY A N 1
ATOM 1642 C CA . GLY A 1 205 ? -11.701 -3.394 6.287 1.00 86.19 205 GLY A CA 1
ATOM 1643 C C . GLY A 1 205 ? -10.937 -4.157 5.207 1.00 86.19 205 GLY A C 1
ATOM 1644 O O . GLY A 1 205 ? -10.246 -5.132 5.502 1.00 86.19 205 GLY A O 1
ATOM 1645 N N . ARG A 1 206 ? -10.961 -3.660 3.968 1.00 88.94 206 ARG A N 1
ATOM 1646 C CA . ARG A 1 206 ? -10.213 -4.246 2.850 1.00 88.94 206 ARG A CA 1
ATOM 1647 C C . ARG A 1 206 ? -8.701 -4.149 3.056 1.00 88.94 206 ARG A C 1
ATOM 1649 O O . ARG A 1 206 ? -7.995 -5.129 2.819 1.00 88.94 206 ARG A O 1
ATOM 1656 N N . LEU A 1 207 ? -8.194 -3.023 3.571 1.00 88.88 207 LEU A N 1
ATOM 1657 C CA . LEU A 1 207 ? -6.776 -2.890 3.933 1.00 88.88 207 LEU A CA 1
ATOM 1658 C C . LEU A 1 207 ? -6.343 -3.902 4.993 1.00 88.88 207 LEU A C 1
ATOM 1660 O O . LEU A 1 207 ? -5.257 -4.465 4.865 1.00 88.88 207 LEU A O 1
ATOM 1664 N N . ARG A 1 208 ? -7.184 -4.182 6.000 1.00 87.69 208 ARG A N 1
ATOM 1665 C CA . ARG A 1 208 ? -6.931 -5.273 6.958 1.00 87.69 208 ARG A CA 1
ATOM 1666 C C . ARG A 1 208 ? -6.823 -6.615 6.241 1.00 87.69 208 ARG A C 1
ATOM 1668 O O . ARG A 1 208 ? -5.813 -7.286 6.412 1.00 87.69 208 ARG A O 1
ATOM 1675 N N . MET A 1 209 ? -7.765 -6.956 5.360 1.00 88.25 209 MET A N 1
ATOM 1676 C CA . MET A 1 209 ? -7.718 -8.214 4.593 1.00 88.25 209 MET A CA 1
ATOM 1677 C C . MET A 1 209 ? -6.442 -8.355 3.738 1.00 88.25 209 MET A C 1
ATOM 1679 O O . MET A 1 209 ? -5.882 -9.447 3.575 1.00 88.25 209 MET A O 1
ATOM 1683 N N . LEU A 1 210 ? -5.932 -7.248 3.190 1.00 89.12 210 LEU A N 1
ATOM 1684 C CA . LEU A 1 210 ? -4.686 -7.246 2.421 1.00 89.12 210 LEU A CA 1
ATOM 1685 C C . LEU A 1 210 ? -3.456 -7.576 3.278 1.00 89.12 210 LEU A C 1
ATOM 1687 O O . LEU A 1 210 ? -2.577 -8.308 2.820 1.00 89.12 210 LEU A O 1
ATOM 1691 N N . VAL A 1 211 ? -3.364 -7.033 4.491 1.00 85.38 211 VAL A N 1
ATOM 1692 C CA . VAL A 1 211 ? -2.143 -7.133 5.310 1.00 85.38 211 VAL A CA 1
ATOM 1693 C C . VAL A 1 211 ? -2.194 -8.264 6.338 1.00 85.38 211 VAL A C 1
ATOM 1695 O O . VAL A 1 211 ? -1.161 -8.868 6.609 1.00 85.38 211 VAL A O 1
ATOM 1698 N N . GLU A 1 212 ? -3.376 -8.603 6.851 1.00 81.50 212 GLU A N 1
ATOM 1699 C CA . GLU A 1 212 ? -3.585 -9.648 7.866 1.00 81.50 212 GLU A CA 1
ATOM 1700 C C . GLU A 1 212 ? -3.907 -11.017 7.241 1.00 81.50 212 GLU A C 1
ATOM 1702 O O . GLU A 1 212 ? -3.544 -12.045 7.806 1.00 81.50 212 GLU A O 1
ATOM 1707 N N . GLY A 1 213 ? -4.513 -11.047 6.049 1.00 74.62 213 GLY A N 1
ATOM 1708 C CA . GLY A 1 213 ? -5.017 -12.278 5.426 1.00 74.62 213 GLY A CA 1
ATOM 1709 C C . GLY A 1 213 ? -6.501 -12.171 5.075 1.00 74.62 213 GLY A C 1
ATOM 1710 O O . GLY A 1 213 ? -7.211 -11.357 5.659 1.00 74.62 213 GLY A O 1
ATOM 1711 N N . ILE A 1 214 ? -6.941 -12.967 4.095 1.00 60.72 214 ILE A N 1
ATOM 1712 C CA . ILE A 1 214 ? -8.367 -13.195 3.794 1.00 60.72 214 ILE A CA 1
ATOM 1713 C C . ILE A 1 214 ? -8.831 -14.396 4.608 1.00 60.72 214 ILE A C 1
ATOM 1715 O O . ILE A 1 214 ? -8.067 -15.391 4.613 1.00 60.72 214 ILE A O 1
#

pLDDT: mean 75.59, std 16.18, range [34.53, 95.25]

Organism: NCBI:txid2070753

Sequence (214 aa):
MLFDPSLDVLSGVNDLANLTRYFSDFPPESTEQKWLSMSTQPVLEASYQFFLVVADVTKLARIARPLNESETRTLIYLQKNILRWEEDTCGDPGKMLYVLAMRILLLKVDLALPNVNVTEEMQRLLQQGLDIIRSLDVRKFLLGYLLWPLAVLGTITVDDNDRNIVENKISLLAQTRHGQAVRAQRRLEAIWASRDGDKETTMLGRLRMLVEGI

Radius of gyration: 17.02 Å; chains: 1; bounding box: 48×37×42 Å

InterPro domains:
  IPR021858 Fungal transcription factor [PF11951] (95-198)